Protein AF-L1K327-F1 (afdb_monomer)

Radius of gyration: 23.77 Å; Cα contacts (8 Å, |Δi|>4): 251; chains: 1; bounding box: 46×50×102 Å

Organism: Guillardia theta (strain CCMP2712) (NCBI:txid905079)

pLDDT: mean 71.17, std 22.34, range [28.47, 97.69]

Foldseek 3Di:
DDDDDDDDDDDPPPPPDPDPDLPFWWKDWAAPVRLCVVVVHDCVLQLCNQQGHATFIFTPDADPVVRGGLASDRVNLVVVLVVVLVVQVVDALVVQDVVAHVVQLSVLVSNLSCCQRGWHFAPVDDRPHRDTCPVVVPPPPDPPPPDDPDDGSQADDPRTAAAAQVSQVSNVVHGHCVVVRDDDDPVPPSHHDNPTHRPSPRNPCVCVVVVPPDDDDDDDDD

Sequence (222 aa):
MQRVGMNAFAFVLYLSLPGASAYMSRYSCNTTADLFKRQGLTSETFLCAPYVNYTVACDLDDDPALGFNPSCNNTFAVQVYANFERALSVYSCRDYSRIWTCDNCTVAYKRWLCSALFRKCNQDYECPENFTSETLMQDFGSLADADSAGTNARAIPDCVMKTCQDVCYDVVRKCPVHLEFRCPPVKDLREYDIRTCNNLERPSTDNVNALSSASSPACPRC

Mean predicted aligned error: 14.42 Å

InterPro domains:
  IPR024338 Stretch-activated cation channel MID1/Yam8 [PF12929] (75-188)
  IPR055288 NALCN channel auxiliary factor 1/2 [PTHR15819] (77-184)

Solvent-accessible surface area (backbone atoms only — not comparable to full-atom values): 13800 Å² total; per-residue (Å²): 140,85,91,86,80,91,82,89,79,87,78,81,81,76,78,75,74,81,68,88,69,65,62,50,64,26,40,42,76,38,44,59,67,53,50,24,64,76,69,74,43,50,75,86,73,33,82,46,46,80,62,55,90,55,44,25,32,23,55,78,48,62,35,87,91,73,76,44,55,63,42,60,34,57,69,59,50,50,52,54,51,53,53,48,53,60,58,50,70,78,52,64,39,68,78,76,32,96,88,36,42,57,67,52,18,52,54,27,42,52,52,33,52,39,31,71,28,46,20,34,44,35,83,94,33,86,66,56,81,73,36,48,70,67,65,63,73,70,75,57,85,80,76,72,78,82,83,68,89,80,83,68,50,76,56,64,51,87,31,43,24,28,32,19,57,65,40,46,50,43,24,55,74,32,36,62,74,89,70,66,70,76,70,81,60,89,85,42,67,62,60,33,32,95,86,62,41,40,61,58,72,73,66,62,72,88,60,48,81,80,76,55,91,70,87,76,81,83,82,80,86,130

Structure (mmCIF, N/CA/C/O backbone):
data_AF-L1K327-F1
#
_entry.id   AF-L1K327-F1
#
loop_
_atom_site.group_PDB
_atom_site.id
_atom_site.type_symbol
_atom_site.label_atom_id
_atom_site.label_alt_id
_atom_site.label_comp_id
_atom_site.label_asym_id
_atom_site.label_entity_id
_atom_site.label_seq_id
_atom_site.pdbx_PDB_ins_code
_atom_site.Cartn_x
_atom_site.Cartn_y
_atom_site.Cartn_z
_atom_site.occupancy
_atom_site.B_iso_or_equiv
_atom_site.auth_seq_id
_atom_site.auth_comp_id
_atom_site.auth_asym_id
_atom_site.auth_atom_id
_atom_site.pdbx_PDB_model_num
ATOM 1 N N . MET A 1 1 ? -9.160 -10.251 -77.354 1.00 40.91 1 MET A N 1
ATOM 2 C CA . MET A 1 1 ? -7.685 -10.139 -77.462 1.00 40.91 1 MET A CA 1
ATOM 3 C C . MET A 1 1 ? -7.341 -8.811 -76.795 1.00 40.91 1 MET A C 1
ATOM 5 O O . MET A 1 1 ? -7.935 -7.833 -77.199 1.00 40.91 1 MET A O 1
ATOM 9 N N . GLN A 1 2 ? -6.672 -8.711 -75.646 1.00 33.69 2 GLN A N 1
ATOM 10 C CA . GLN A 1 2 ? -5.307 -9.123 -75.305 1.00 33.69 2 GLN A CA 1
ATOM 11 C C . GLN A 1 2 ? -5.154 -9.175 -73.767 1.00 33.69 2 GLN A C 1
ATOM 13 O O . GLN A 1 2 ? -5.760 -8.377 -73.059 1.00 33.69 2 GLN A O 1
ATOM 18 N N . ARG A 1 3 ? -4.322 -10.098 -73.265 1.00 40.88 3 ARG A N 1
ATOM 19 C CA . ARG A 1 3 ? -3.771 -10.106 -71.896 1.00 40.88 3 ARG A CA 1
ATOM 20 C C . ARG A 1 3 ? -2.473 -9.295 -71.860 1.00 40.88 3 ARG A C 1
ATOM 22 O O . ARG A 1 3 ? -1.617 -9.597 -72.681 1.00 40.88 3 ARG A O 1
ATOM 29 N N . VAL A 1 4 ? -2.300 -8.425 -70.861 1.00 43.16 4 VAL A N 1
ATOM 30 C CA . VAL A 1 4 ? -1.035 -8.002 -70.199 1.00 43.16 4 VAL A CA 1
ATOM 31 C C . VAL A 1 4 ? -1.482 -7.345 -68.872 1.00 43.16 4 VAL A C 1
ATOM 33 O O . VAL A 1 4 ? -2.475 -6.634 -68.904 1.00 43.16 4 VAL A O 1
ATOM 36 N N . GLY A 1 5 ? -0.932 -7.489 -67.667 1.00 35.72 5 GLY A N 1
ATOM 37 C CA . GLY A 1 5 ? 0.209 -8.183 -67.074 1.00 35.72 5 GLY A CA 1
ATOM 38 C C . GLY A 1 5 ? 0.234 -7.795 -65.575 1.00 35.72 5 GLY A C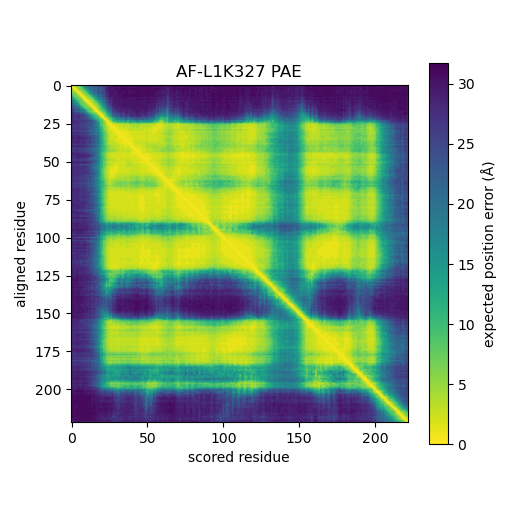 1
ATOM 39 O O . GLY A 1 5 ? -0.221 -6.713 -65.210 1.00 35.72 5 GLY A O 1
ATOM 40 N N . MET A 1 6 ? 0.696 -8.693 -64.702 1.00 44.22 6 MET A N 1
ATOM 41 C CA . MET A 1 6 ? 0.938 -8.445 -63.270 1.00 44.22 6 MET A CA 1
ATOM 42 C C . MET A 1 6 ? 2.045 -7.397 -63.059 1.00 44.22 6 MET A C 1
ATOM 44 O O . MET A 1 6 ? 3.075 -7.509 -63.719 1.00 44.22 6 MET A O 1
ATOM 48 N N . ASN A 1 7 ? 1.886 -6.470 -62.098 1.00 38.91 7 ASN A N 1
ATOM 49 C CA . ASN A 1 7 ? 2.755 -6.327 -60.909 1.00 38.91 7 ASN A CA 1
ATOM 50 C C . ASN A 1 7 ? 2.697 -4.938 -60.228 1.00 38.91 7 ASN A C 1
ATOM 52 O O . ASN A 1 7 ? 2.988 -3.917 -60.838 1.00 38.91 7 ASN A O 1
ATOM 56 N N . ALA A 1 8 ? 2.509 -5.013 -58.906 1.00 38.12 8 ALA A N 1
ATOM 57 C CA . ALA A 1 8 ? 3.298 -4.350 -57.867 1.00 38.12 8 ALA A CA 1
ATOM 58 C C . ALA A 1 8 ? 2.891 -2.981 -57.275 1.00 38.12 8 ALA A C 1
ATOM 60 O O . ALA A 1 8 ? 2.470 -2.043 -57.939 1.00 38.12 8 ALA A O 1
ATOM 61 N N . PHE A 1 9 ? 3.183 -2.942 -55.970 1.00 40.28 9 PHE A N 1
ATOM 62 C CA . PHE A 1 9 ? 3.349 -1.829 -55.038 1.00 40.28 9 PHE A CA 1
ATOM 63 C C . PHE A 1 9 ? 2.132 -1.340 -54.248 1.00 40.28 9 PHE A C 1
ATOM 65 O O . PHE A 1 9 ? 1.403 -0.420 -54.598 1.00 40.28 9 PHE A O 1
ATOM 72 N N . ALA A 1 10 ? 2.020 -1.975 -53.078 1.00 44.47 10 ALA A N 1
ATOM 73 C CA . ALA A 1 10 ? 1.444 -1.441 -51.863 1.00 44.47 10 ALA A CA 1
ATOM 74 C C . ALA A 1 10 ? 1.959 -0.025 -51.551 1.00 44.47 10 ALA A C 1
ATOM 76 O O . ALA A 1 10 ? 3.163 0.215 -51.536 1.00 44.47 10 ALA A O 1
ATOM 77 N N . PHE A 1 11 ? 1.038 0.861 -51.188 1.00 37.62 11 PHE A N 1
ATOM 78 C CA . PHE A 1 11 ? 1.313 1.997 -50.316 1.00 37.62 11 PHE A CA 1
ATOM 79 C C . PHE A 1 11 ? 0.272 1.953 -49.201 1.00 37.62 11 PHE A C 1
ATOM 81 O O . PHE A 1 11 ? -0.810 2.529 -49.287 1.00 37.62 11 PHE A O 1
ATOM 88 N N . VAL A 1 12 ? 0.584 1.179 -48.161 1.00 45.38 12 VAL A N 1
ATOM 89 C CA . VAL A 1 12 ? -0.083 1.324 -46.870 1.00 45.38 12 VAL A CA 1
ATOM 90 C C . VAL A 1 12 ? 0.352 2.688 -46.348 1.00 45.38 12 VAL A C 1
ATOM 92 O O . VAL A 1 12 ? 1.518 2.886 -4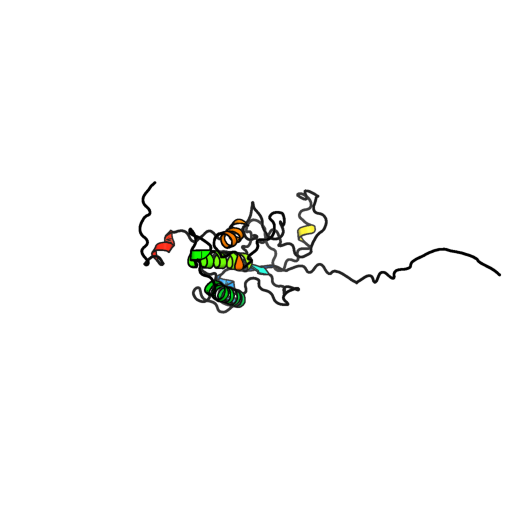6.010 1.00 45.38 12 VAL A O 1
ATOM 95 N N . LEU A 1 13 ? -0.577 3.643 -46.357 1.00 38.47 13 LEU A N 1
ATOM 96 C CA . LEU A 1 13 ? -0.449 4.907 -45.647 1.00 38.47 13 LEU A CA 1
ATOM 97 C C . LEU A 1 13 ? -0.249 4.581 -44.164 1.00 38.47 13 LEU A C 1
ATOM 99 O O . LEU A 1 13 ? -1.202 4.328 -43.429 1.00 38.47 13 LEU A O 1
ATOM 103 N N . TYR A 1 14 ? 1.014 4.549 -43.742 1.00 37.56 14 TYR A N 1
ATOM 104 C CA . TYR A 1 14 ? 1.389 4.645 -42.343 1.00 37.56 14 TYR A CA 1
ATOM 105 C C . TYR A 1 14 ? 0.896 6.003 -41.847 1.00 37.56 14 TYR A C 1
ATOM 107 O O . TYR A 1 14 ? 1.522 7.035 -42.082 1.00 37.56 14 TYR A O 1
ATOM 115 N N . LEU A 1 15 ? -0.255 6.000 -41.177 1.00 38.97 15 LEU A N 1
ATOM 116 C CA . LEU A 1 15 ? -0.611 7.054 -40.242 1.00 38.97 15 LEU A CA 1
ATOM 117 C C . LEU A 1 15 ? 0.472 7.055 -39.162 1.00 38.97 15 LEU A C 1
ATOM 119 O O . LEU A 1 15 ? 0.460 6.238 -38.244 1.00 38.97 15 LEU A O 1
ATOM 123 N N . SER A 1 16 ? 1.446 7.948 -39.307 1.00 38.03 16 SER A N 1
ATOM 124 C CA . SER A 1 16 ? 2.333 8.337 -38.224 1.00 38.03 16 SER A CA 1
ATOM 125 C C . SER A 1 16 ? 1.470 8.990 -37.147 1.00 38.03 16 SER A C 1
ATOM 127 O O . SER A 1 16 ? 1.146 10.175 -37.237 1.00 38.03 16 SER A O 1
ATOM 129 N N . LEU A 1 17 ? 1.046 8.194 -36.161 1.00 45.38 17 LEU A N 1
ATOM 130 C CA . LEU A 1 17 ? 0.510 8.704 -34.906 1.00 45.38 17 LEU A CA 1
ATOM 131 C C . LEU A 1 17 ? 1.579 9.628 -34.303 1.00 45.38 17 LEU A C 1
ATOM 133 O O . LEU A 1 17 ? 2.703 9.172 -34.070 1.00 45.38 17 LEU A O 1
ATOM 137 N N . PRO A 1 18 ? 1.277 10.916 -34.081 1.00 39.16 18 PRO A N 1
ATOM 138 C CA . PRO A 1 18 ? 2.195 11.793 -33.387 1.00 39.16 18 PRO A CA 1
ATOM 139 C C . PRO A 1 18 ? 2.280 11.331 -31.931 1.00 39.16 18 PRO A C 1
ATOM 141 O O . PRO A 1 18 ? 1.273 11.276 -31.236 1.00 39.16 18 PRO A O 1
ATOM 144 N N . GLY A 1 19 ? 3.495 10.990 -31.504 1.00 41.28 19 GLY A N 1
ATOM 145 C CA . GLY A 1 19 ? 3.910 10.961 -30.106 1.00 41.28 19 GLY A CA 1
ATOM 146 C C . GLY A 1 19 ? 3.125 10.021 -29.193 1.00 41.28 19 GLY A C 1
ATOM 147 O O . GLY A 1 19 ? 2.182 10.433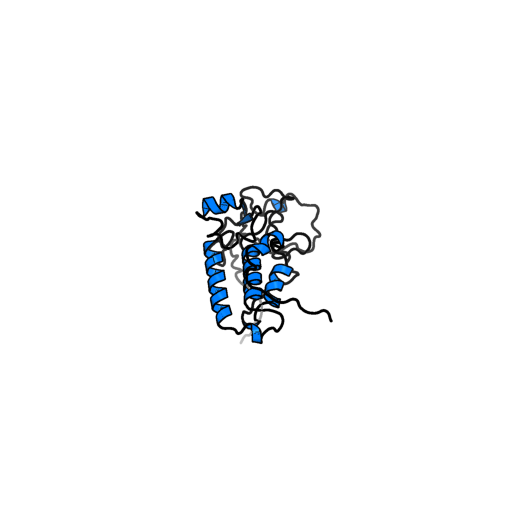 -28.525 1.00 41.28 19 GLY A O 1
ATOM 148 N N . ALA A 1 20 ? 3.640 8.806 -29.000 1.00 40.44 20 ALA A N 1
ATOM 149 C CA . ALA A 1 20 ? 3.606 8.231 -27.661 1.00 40.44 20 ALA A CA 1
ATOM 150 C C . ALA A 1 20 ? 4.444 9.159 -26.764 1.00 40.44 20 ALA A C 1
ATOM 152 O O . ALA A 1 20 ? 5.656 8.994 -26.651 1.00 40.44 20 ALA A O 1
ATOM 153 N N . SER A 1 21 ? 3.818 10.212 -26.230 1.00 42.25 21 SER A N 1
ATOM 154 C CA . SER A 1 21 ? 4.424 11.041 -25.197 1.00 42.25 21 SER A CA 1
ATOM 155 C C . SER A 1 21 ? 4.754 10.099 -24.048 1.00 42.25 21 SER A C 1
ATOM 157 O O . SER A 1 21 ? 3.872 9.413 -23.527 1.00 42.25 21 SER A O 1
ATOM 159 N N . ALA A 1 22 ? 6.041 9.986 -23.740 1.00 46.62 22 ALA A N 1
ATOM 160 C CA . ALA A 1 22 ? 6.511 9.299 -22.561 1.00 46.62 22 ALA A CA 1
ATOM 161 C C . ALA A 1 22 ? 5.916 10.030 -21.348 1.00 46.62 22 ALA A C 1
ATOM 163 O O . ALA A 1 22 ? 6.455 11.036 -20.905 1.00 46.62 22 ALA A O 1
ATOM 164 N N . TYR A 1 23 ? 4.743 9.591 -20.882 1.00 51.22 23 TYR A N 1
ATOM 165 C CA . TYR A 1 23 ? 4.116 10.168 -19.701 1.00 51.22 23 TYR A CA 1
ATOM 166 C C . TYR A 1 23 ? 4.972 9.816 -18.507 1.00 51.22 23 TYR A C 1
ATOM 168 O O . TYR A 1 23 ? 5.131 8.644 -18.180 1.00 51.22 23 TYR A O 1
ATOM 176 N N . MET A 1 24 ? 5.547 10.838 -17.913 1.00 56.69 24 MET A N 1
ATOM 177 C CA . MET A 1 24 ? 6.634 10.707 -16.985 1.00 56.69 24 MET A CA 1
ATOM 178 C C . MET A 1 24 ? 6.168 11.176 -15.622 1.00 56.69 24 MET A C 1
ATOM 180 O O . MET A 1 24 ? 5.982 12.373 -15.421 1.00 56.69 24 MET A O 1
ATOM 184 N N . SER A 1 25 ? 5.955 10.225 -14.717 1.00 67.06 25 SER A N 1
ATOM 185 C CA . SER A 1 25 ? 5.423 10.508 -13.388 1.00 67.06 25 SER A CA 1
ATOM 186 C C . SER A 1 25 ? 6.385 11.364 -12.568 1.00 67.06 25 SER A C 1
ATOM 188 O O . SER A 1 25 ? 7.567 11.031 -12.420 1.00 67.06 25 SER A O 1
ATOM 190 N N . ARG A 1 26 ? 5.864 12.448 -11.997 1.00 79.06 26 ARG A N 1
ATOM 191 C CA . ARG A 1 26 ? 6.553 13.284 -11.017 1.00 79.06 26 ARG A CA 1
ATOM 192 C C . ARG A 1 26 ? 6.306 12.764 -9.615 1.00 79.06 26 ARG A C 1
ATOM 194 O O . ARG A 1 26 ? 5.168 12.523 -9.231 1.00 79.06 26 ARG A O 1
ATOM 201 N N . TYR A 1 27 ? 7.367 12.664 -8.821 1.00 81.69 27 TYR A N 1
ATOM 202 C CA . TYR A 1 27 ? 7.290 12.192 -7.439 1.00 81.69 27 TYR A CA 1
ATOM 203 C C . TYR A 1 27 ? 7.668 13.287 -6.437 1.00 81.69 27 TYR A C 1
ATOM 205 O O . TYR A 1 27 ? 8.490 14.161 -6.713 1.00 81.69 27 TYR A O 1
ATOM 213 N N . SER A 1 28 ? 7.068 13.226 -5.248 1.00 86.31 28 SER A N 1
ATOM 214 C CA . SER A 1 28 ? 7.405 14.068 -4.099 1.00 86.31 28 SER A CA 1
ATOM 215 C C . SER A 1 28 ? 7.499 13.227 -2.830 1.00 86.31 28 SER A C 1
ATOM 217 O O . SER A 1 28 ? 6.590 12.455 -2.510 1.00 86.31 28 SER A O 1
ATOM 219 N N . CYS A 1 29 ? 8.592 13.408 -2.093 1.00 88.12 29 CYS A N 1
ATOM 220 C CA . CYS A 1 29 ? 8.817 12.767 -0.808 1.00 88.12 29 CYS A CA 1
ATOM 221 C C . CYS A 1 29 ? 8.175 13.573 0.318 1.00 88.12 29 CYS A C 1
ATOM 223 O O . CYS A 1 29 ? 8.553 14.713 0.562 1.00 88.12 29 CYS A O 1
ATOM 225 N N . ASN A 1 30 ? 7.208 12.981 1.014 1.00 89.75 30 ASN A N 1
ATOM 226 C CA . ASN A 1 30 ? 6.461 13.636 2.085 1.00 89.75 30 ASN A CA 1
ATOM 227 C C . ASN A 1 30 ? 6.544 12.818 3.375 1.00 89.75 30 ASN A C 1
ATOM 229 O O . ASN A 1 30 ? 6.512 11.587 3.350 1.00 89.75 30 ASN A O 1
ATOM 233 N N . THR A 1 31 ? 6.630 13.487 4.522 1.00 91.12 31 THR A N 1
ATOM 234 C CA . THR A 1 31 ? 6.545 12.795 5.814 1.00 91.12 31 THR A CA 1
ATOM 235 C C . THR A 1 31 ? 5.103 12.369 6.103 1.00 91.12 31 THR A C 1
ATOM 237 O O . THR A 1 31 ? 4.147 12.880 5.515 1.00 91.12 31 THR A O 1
ATOM 240 N N . THR A 1 32 ? 4.906 11.457 7.055 1.00 89.25 32 THR A N 1
ATOM 241 C CA . THR A 1 32 ? 3.558 11.097 7.530 1.00 89.25 32 THR A CA 1
ATOM 242 C C . THR A 1 32 ? 2.806 12.300 8.101 1.00 89.25 32 THR A C 1
ATOM 244 O O . THR A 1 32 ? 1.599 12.419 7.897 1.00 89.25 32 THR A O 1
ATOM 247 N N . ALA A 1 33 ? 3.511 13.236 8.743 1.00 90.44 33 ALA A N 1
ATOM 248 C CA . ALA A 1 33 ? 2.931 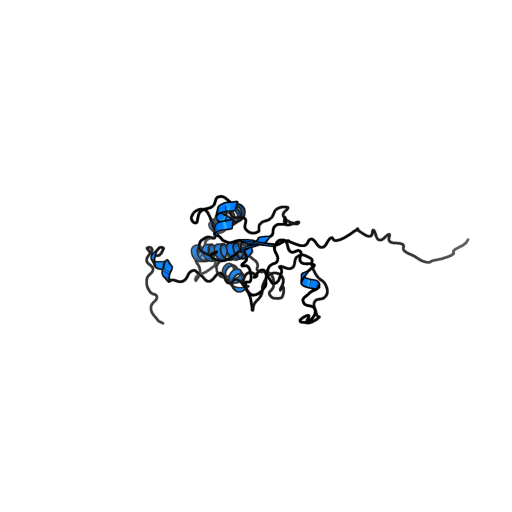14.486 9.224 1.00 90.44 33 ALA A CA 1
ATOM 249 C C . ALA A 1 33 ? 2.417 15.365 8.070 1.00 90.44 33 ALA A C 1
ATOM 251 O O . ALA A 1 33 ? 1.331 15.942 8.170 1.00 90.44 33 ALA A O 1
ATOM 252 N N . ASP A 1 34 ? 3.145 15.419 6.951 1.00 91.69 34 ASP A N 1
ATOM 253 C CA . ASP A 1 34 ? 2.708 16.147 5.756 1.00 91.69 34 ASP A CA 1
ATOM 254 C C . ASP A 1 34 ? 1.466 15.508 5.131 1.00 91.69 34 ASP A C 1
ATOM 256 O O . ASP A 1 34 ? 0.537 16.222 4.750 1.00 91.69 34 ASP A O 1
ATOM 260 N N . LEU A 1 35 ? 1.405 14.170 5.072 1.00 90.44 35 LEU A N 1
ATOM 261 C CA . LEU A 1 35 ? 0.203 13.454 4.625 1.00 90.44 35 LEU A CA 1
ATOM 262 C C . LEU A 1 35 ? -1.000 13.793 5.506 1.00 90.44 35 LEU A C 1
ATOM 264 O O . LEU A 1 35 ? -2.071 14.111 4.986 1.00 90.44 35 LEU A O 1
ATOM 268 N N . PHE A 1 36 ? -0.815 13.763 6.829 1.00 93.62 36 PHE A N 1
ATOM 269 C CA . PHE A 1 36 ? -1.874 14.063 7.792 1.00 93.62 36 PHE A CA 1
ATOM 270 C C . PHE A 1 36 ? -2.390 15.481 7.610 1.00 93.62 36 PHE A C 1
ATOM 272 O O . PHE A 1 36 ? -3.597 15.696 7.528 1.00 93.62 36 PHE A O 1
ATOM 279 N N . LYS A 1 37 ? -1.480 16.440 7.441 1.00 93.44 37 LYS A N 1
ATOM 280 C CA . LYS A 1 37 ? -1.833 17.836 7.201 1.00 93.44 37 LYS A CA 1
ATOM 281 C C . LYS A 1 37 ? -2.576 18.033 5.877 1.00 93.44 37 LYS A C 1
ATOM 283 O O . LYS A 1 37 ? -3.582 18.734 5.857 1.00 93.44 37 LYS A O 1
ATOM 288 N N . ARG A 1 38 ? -2.102 17.432 4.779 1.00 89.31 38 ARG A N 1
ATOM 289 C CA . ARG A 1 38 ? -2.691 17.609 3.436 1.00 89.31 38 ARG A CA 1
ATOM 290 C C . ARG A 1 38 ? -4.071 16.970 3.303 1.00 89.31 38 ARG A C 1
ATOM 292 O O . ARG A 1 38 ? -4.925 17.524 2.621 1.00 89.31 38 ARG A O 1
ATOM 299 N N . GLN A 1 39 ? -4.279 15.815 3.929 1.00 92.00 39 GLN A N 1
ATOM 300 C CA . GLN A 1 39 ? -5.519 15.040 3.811 1.00 92.00 39 GLN A CA 1
ATOM 301 C C . GLN A 1 39 ? -6.441 15.175 5.033 1.00 92.00 39 GLN A C 1
ATOM 303 O O . GLN A 1 39 ? -7.477 14.519 5.081 1.00 92.00 39 GLN A O 1
ATOM 308 N N . GLY A 1 40 ? -6.083 16.003 6.022 1.00 93.88 40 GLY A N 1
ATOM 309 C CA . GLY A 1 40 ? -6.855 16.154 7.259 1.00 93.88 40 GLY A CA 1
ATOM 310 C C . GLY A 1 40 ? -6.968 14.850 8.057 1.00 93.88 40 GLY A C 1
ATOM 311 O O . GLY A 1 40 ? -8.025 14.559 8.613 1.00 93.88 40 GLY A O 1
ATOM 312 N N . LEU A 1 41 ? -5.906 14.039 8.068 1.00 92.94 41 LEU A N 1
ATOM 313 C CA . LEU A 1 41 ? -5.887 12.726 8.716 1.00 92.94 41 LEU A CA 1
ATOM 314 C C . LEU A 1 41 ? -5.294 12.792 10.124 1.00 92.94 41 LEU A C 1
ATOM 316 O O . LEU A 1 41 ? -4.525 13.686 10.471 1.00 92.94 41 LEU A O 1
ATOM 320 N N . THR A 1 42 ? -5.618 11.777 10.912 1.00 92.44 42 THR A N 1
ATOM 321 C CA . THR A 1 42 ? -4.984 11.447 12.186 1.00 92.44 42 THR A CA 1
ATOM 322 C C . THR A 1 42 ? -4.418 10.030 12.095 1.00 92.44 42 THR A C 1
ATOM 324 O O . THR A 1 42 ? -4.680 9.303 11.135 1.00 92.44 42 THR A O 1
ATOM 327 N N . SER A 1 43 ? -3.676 9.590 13.112 1.00 87.88 43 SER A N 1
ATOM 328 C CA . SER A 1 43 ? -3.219 8.196 13.196 1.00 87.88 43 SER A CA 1
ATOM 329 C C . SER A 1 43 ? -4.369 7.181 13.206 1.00 87.88 43 SER A C 1
ATOM 331 O O . SER A 1 43 ? -4.167 6.041 12.806 1.00 87.88 43 SER A O 1
ATOM 333 N N . GLU A 1 44 ? -5.561 7.582 13.656 1.00 89.88 44 GLU A N 1
ATOM 334 C CA . GLU A 1 44 ? -6.748 6.720 13.715 1.00 89.88 44 GLU A CA 1
ATOM 335 C C . GLU A 1 44 ? -7.478 6.640 12.370 1.00 89.88 44 GLU A C 1
ATOM 337 O O . GLU A 1 44 ? -8.018 5.592 12.020 1.00 89.88 44 GLU A O 1
ATOM 342 N N . THR A 1 45 ? -7.490 7.731 11.596 1.00 93.50 45 THR A N 1
ATOM 343 C CA . THR A 1 45 ? -8.175 7.781 10.293 1.00 93.50 45 THR A CA 1
ATOM 344 C C . THR A 1 45 ? -7.277 7.387 9.123 1.00 93.50 45 THR A C 1
ATOM 346 O O . THR A 1 45 ? -7.768 7.100 8.027 1.00 93.50 45 THR A O 1
ATOM 349 N N . PHE A 1 46 ? -5.962 7.337 9.337 1.00 95.06 46 PHE A N 1
ATOM 350 C CA . PHE A 1 46 ? -5.008 6.855 8.352 1.00 95.06 46 PHE A CA 1
ATOM 351 C C . PHE A 1 46 ? -4.931 5.324 8.357 1.00 95.06 46 PHE A C 1
ATOM 353 O O . PHE A 1 46 ? -4.363 4.713 9.264 1.00 95.06 46 PHE A O 1
ATOM 360 N N . LEU A 1 47 ? -5.444 4.687 7.298 1.00 95.50 47 LEU A N 1
ATOM 361 C CA . LEU A 1 47 ? -5.536 3.226 7.188 1.00 95.50 47 LEU A CA 1
ATOM 362 C C . LEU A 1 47 ? -4.180 2.540 7.415 1.00 95.50 47 LEU A C 1
ATOM 364 O O . LEU A 1 47 ? -4.109 1.482 8.047 1.00 95.50 47 LEU A O 1
ATOM 368 N N . CYS A 1 48 ? -3.119 3.146 6.885 1.00 94.69 48 CYS A N 1
ATOM 369 C CA . CYS A 1 48 ? -1.778 2.582 6.828 1.00 94.69 48 CYS A CA 1
ATOM 370 C C . CYS A 1 48 ? -0.864 3.015 7.983 1.00 94.69 48 CYS A C 1
ATOM 372 O O . CYS A 1 48 ? 0.324 2.693 7.954 1.00 94.69 48 CYS A O 1
ATOM 374 N N . ALA A 1 49 ? -1.403 3.670 9.021 1.00 91.94 49 ALA A N 1
ATOM 375 C CA . ALA A 1 49 ? -0.634 4.134 10.179 1.00 91.94 49 ALA A CA 1
ATOM 376 C C . ALA A 1 49 ? 0.259 3.057 10.833 1.00 91.94 49 ALA A C 1
ATOM 378 O O . ALA A 1 49 ? 1.395 3.382 11.171 1.00 91.94 49 ALA A O 1
ATOM 379 N N . PRO A 1 50 ? -0.156 1.776 10.959 1.00 90.19 50 PRO A N 1
ATOM 380 C CA . PRO A 1 50 ? 0.700 0.745 11.556 1.00 90.19 50 PRO A CA 1
ATOM 381 C C . PRO A 1 50 ? 1.920 0.347 10.712 1.00 90.19 50 PRO A C 1
ATOM 383 O O . PRO A 1 50 ? 2.812 -0.323 11.224 1.00 90.19 50 PRO A O 1
ATOM 386 N N . TYR A 1 51 ? 1.938 0.691 9.420 1.00 89.69 51 TYR A N 1
ATOM 387 C CA . TYR A 1 51 ? 2.960 0.241 8.467 1.00 89.69 51 TYR A CA 1
ATOM 388 C C . TYR A 1 51 ? 3.813 1.379 7.908 1.00 89.69 51 TYR A C 1
ATOM 390 O O . TYR A 1 51 ? 4.914 1.136 7.419 1.00 89.69 51 TYR A O 1
ATOM 398 N N . VAL A 1 52 ? 3.301 2.608 7.928 1.00 90.19 52 VAL A N 1
ATOM 399 C CA . VAL A 1 52 ? 3.933 3.760 7.285 1.00 90.19 52 VAL A CA 1
ATOM 400 C C . VAL A 1 52 ? 4.387 4.735 8.367 1.00 90.19 52 VAL A C 1
ATOM 402 O O . VAL A 1 52 ? 3.589 5.495 8.907 1.00 90.19 52 VAL A O 1
ATOM 405 N N . ASN A 1 53 ? 5.685 4.699 8.675 1.00 88.31 53 ASN A N 1
ATOM 406 C CA . ASN A 1 53 ? 6.368 5.574 9.638 1.00 88.31 53 ASN A CA 1
ATOM 407 C C . ASN A 1 53 ? 7.632 6.234 9.049 1.00 88.31 53 ASN A C 1
ATOM 409 O O . ASN A 1 53 ? 8.502 6.698 9.781 1.00 88.31 53 ASN A O 1
ATOM 413 N N . TYR A 1 54 ? 7.738 6.245 7.725 1.00 87.12 54 TYR A N 1
ATOM 414 C CA . TYR A 1 54 ? 8.866 6.762 6.958 1.00 87.12 54 TYR A CA 1
ATOM 415 C C . TYR A 1 54 ? 8.379 7.811 5.952 1.00 87.12 54 TYR A C 1
ATOM 417 O O . TYR A 1 54 ? 7.177 8.005 5.762 1.00 87.12 54 TYR A O 1
ATOM 425 N N . THR A 1 55 ? 9.320 8.476 5.285 1.00 89.56 55 THR A N 1
ATOM 426 C CA . THR A 1 55 ? 9.020 9.416 4.200 1.00 89.56 55 THR A CA 1
ATOM 427 C C . THR A 1 55 ? 8.482 8.670 2.983 1.00 89.56 55 THR A C 1
ATOM 429 O O . THR A 1 55 ? 9.160 7.796 2.440 1.00 89.56 55 THR A O 1
ATOM 432 N N . VAL A 1 56 ? 7.266 9.001 2.561 1.00 91.25 56 VAL A N 1
ATOM 433 C CA . VAL A 1 56 ? 6.580 8.350 1.444 1.00 91.25 56 VAL A CA 1
ATOM 434 C C . VAL A 1 56 ? 6.829 9.083 0.135 1.00 91.25 56 VAL A C 1
ATOM 436 O O . VAL A 1 56 ? 6.823 10.310 0.094 1.00 91.25 56 VAL A O 1
ATOM 439 N N . ALA A 1 57 ? 6.993 8.325 -0.939 1.00 89.75 57 ALA A N 1
ATOM 440 C CA . ALA A 1 57 ? 7.029 8.829 -2.297 1.00 89.75 57 ALA A CA 1
ATOM 441 C C . ALA A 1 57 ? 5.609 8.869 -2.864 1.00 89.75 57 ALA A C 1
ATOM 443 O O . ALA A 1 57 ? 4.988 7.825 -3.082 1.00 89.75 57 ALA A O 1
ATOM 444 N N . CYS A 1 58 ? 5.108 10.073 -3.115 1.00 89.88 58 CYS A N 1
ATOM 445 C CA . CYS A 1 58 ? 3.809 10.287 -3.731 1.00 89.88 58 CYS A CA 1
ATOM 446 C C . CYS A 1 58 ? 3.994 10.665 -5.192 1.00 89.88 58 CYS A C 1
ATOM 448 O O . CYS A 1 58 ? 4.680 11.644 -5.478 1.00 89.88 58 CYS A O 1
ATOM 450 N N . ASP A 1 59 ? 3.375 9.902 -6.091 1.00 88.06 59 ASP A N 1
ATOM 451 C CA . ASP A 1 59 ? 3.145 10.359 -7.459 1.00 88.06 59 ASP A CA 1
ATOM 452 C C . ASP A 1 59 ? 2.307 11.647 -7.401 1.00 88.06 59 ASP A C 1
ATOM 454 O O . ASP A 1 59 ? 1.445 11.784 -6.528 1.00 88.06 59 ASP A O 1
ATOM 458 N N . LEU A 1 60 ? 2.577 12.605 -8.275 1.00 86.69 60 LEU A N 1
ATOM 459 C CA . LEU A 1 60 ? 1.851 13.872 -8.389 1.00 86.69 60 LEU A CA 1
ATOM 460 C C . LEU A 1 60 ? 0.905 13.883 -9.587 1.00 86.69 60 LEU A C 1
ATOM 462 O O . LEU A 1 60 ? 0.114 14.812 -9.739 1.00 86.69 60 LEU A O 1
ATOM 466 N N . ASP A 1 61 ? 1.004 12.861 -10.421 1.00 84.88 61 ASP A N 1
ATOM 467 C CA . ASP A 1 61 ? 0.396 12.781 -11.727 1.00 84.88 61 ASP A CA 1
ATOM 468 C C . ASP A 1 61 ? -0.727 11.727 -11.717 1.00 84.88 61 ASP A C 1
ATOM 470 O O . ASP A 1 61 ? -0.696 10.750 -10.963 1.00 84.88 61 ASP A O 1
ATOM 474 N N . ASP A 1 62 ? -1.782 11.959 -12.502 1.00 85.31 62 ASP A N 1
ATOM 475 C CA . ASP A 1 62 ? -2.900 11.020 -12.592 1.00 85.31 62 ASP A CA 1
ATOM 476 C C . ASP A 1 62 ? -2.488 9.775 -13.372 1.00 85.31 62 ASP A C 1
ATOM 478 O O . ASP A 1 62 ? -1.808 9.847 -14.397 1.00 85.31 62 ASP A O 1
ATOM 482 N N . ASP A 1 63 ? -2.949 8.608 -12.922 1.00 79.12 63 ASP A N 1
ATOM 483 C CA . ASP A 1 63 ? -2.713 7.387 -13.670 1.00 79.12 63 ASP A CA 1
ATOM 484 C C . ASP A 1 63 ? -3.518 7.438 -14.983 1.00 79.12 63 ASP A C 1
ATOM 486 O O . ASP A 1 63 ? -4.749 7.496 -14.938 1.00 79.12 63 ASP A O 1
ATOM 490 N N . PRO A 1 64 ? -2.883 7.373 -16.167 1.00 75.44 64 PRO A N 1
ATOM 491 C CA . PRO A 1 64 ? -3.586 7.518 -17.442 1.00 75.44 64 PRO A CA 1
ATOM 492 C C . PRO A 1 64 ? -4.547 6.361 -17.751 1.00 75.44 64 PRO A C 1
ATOM 494 O O . PRO A 1 64 ? -5.429 6.510 -18.595 1.00 75.44 64 PRO A O 1
ATOM 497 N N . ALA A 1 65 ? -4.390 5.205 -17.098 1.00 77.88 65 ALA A N 1
ATOM 498 C CA . ALA A 1 65 ? -5.300 4.073 -17.242 1.00 77.88 65 ALA A CA 1
ATOM 499 C C . ALA A 1 65 ? -6.495 4.165 -16.281 1.00 77.88 65 ALA A C 1
ATOM 501 O O . ALA A 1 65 ? -7.567 3.651 -16.601 1.00 77.88 65 ALA A O 1
ATOM 502 N N . LEU A 1 66 ? -6.321 4.802 -15.120 1.00 79.56 66 LEU A N 1
ATOM 503 C CA . LEU A 1 66 ? -7.374 4.935 -14.108 1.00 79.56 66 LEU A CA 1
ATOM 504 C C . LEU A 1 66 ? -8.096 6.291 -14.151 1.00 79.56 66 LEU A C 1
ATOM 506 O O . LEU A 1 66 ? -9.218 6.392 -13.662 1.00 79.56 66 LEU A O 1
ATOM 510 N N . GLY A 1 67 ? -7.477 7.324 -14.723 1.00 83.88 67 GLY A N 1
ATOM 511 C CA . GLY A 1 67 ? -7.977 8.700 -14.726 1.00 83.88 67 GLY A CA 1
ATOM 512 C C . GLY A 1 67 ? -7.901 9.402 -13.365 1.00 83.88 67 GLY A C 1
ATOM 513 O O . GLY A 1 67 ? -8.559 10.421 -13.181 1.00 83.88 67 GLY A O 1
ATOM 514 N N . PHE A 1 68 ? -7.155 8.846 -12.405 1.00 88.50 68 PHE A N 1
ATOM 515 C CA . PHE A 1 68 ? -6.893 9.446 -11.094 1.00 88.50 68 PHE A CA 1
ATOM 516 C C . PHE A 1 68 ? -5.574 8.924 -10.514 1.00 88.50 68 PHE A C 1
ATOM 518 O O . PHE A 1 68 ? -5.094 7.861 -10.910 1.00 88.50 68 PHE A O 1
ATOM 525 N N . ASN A 1 69 ? -5.013 9.633 -9.537 1.00 89.12 69 ASN A N 1
ATOM 526 C CA . ASN A 1 69 ? -3.809 9.217 -8.823 1.00 89.12 69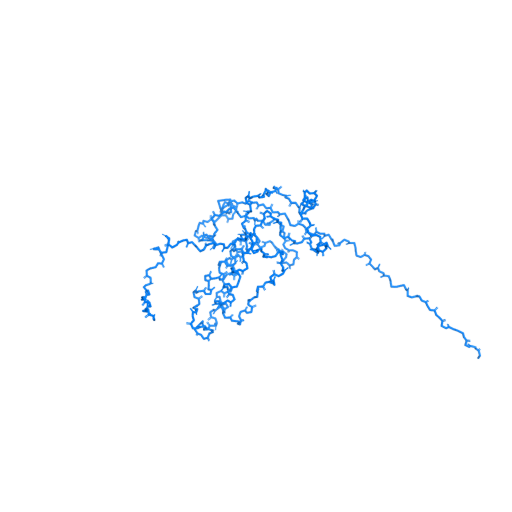 ASN A CA 1
ATOM 527 C C . ASN A 1 69 ? -4.111 8.381 -7.550 1.00 89.12 69 ASN A C 1
ATOM 529 O O . ASN A 1 69 ? -4.646 8.912 -6.565 1.00 89.12 69 ASN A O 1
ATOM 533 N N . PRO A 1 70 ? -3.767 7.076 -7.523 1.00 91.25 70 PRO A N 1
ATOM 534 C CA . PRO A 1 70 ? -3.917 6.239 -6.331 1.00 91.25 70 PRO A CA 1
ATOM 535 C C . PRO A 1 70 ? -2.785 6.431 -5.304 1.00 91.25 70 PRO A C 1
ATOM 537 O O . PRO A 1 70 ? -2.936 6.041 -4.143 1.00 91.25 70 PRO A O 1
ATOM 540 N N . SER A 1 71 ? -1.649 7.009 -5.703 1.00 91.06 71 SER A N 1
ATOM 541 C CA . SER A 1 71 ? -0.471 7.172 -4.853 1.00 91.06 71 SER A CA 1
ATOM 542 C C . SER A 1 71 ? -0.779 8.071 -3.662 1.00 91.06 71 SER A C 1
ATOM 544 O O . SER A 1 71 ? -1.352 9.149 -3.793 1.00 91.06 71 SER A O 1
ATOM 546 N N . CYS A 1 72 ? -0.368 7.631 -2.475 1.00 93.19 72 CYS A N 1
ATOM 547 C CA . CYS A 1 72 ? -0.579 8.337 -1.216 1.00 93.19 72 CYS A CA 1
ATOM 548 C C . CYS A 1 72 ? -2.040 8.700 -0.890 1.00 93.19 72 CYS A C 1
ATOM 550 O O . CYS A 1 72 ? -2.273 9.560 -0.042 1.00 93.19 72 CYS A O 1
ATOM 552 N N . ASN A 1 73 ? -3.036 8.066 -1.510 1.00 94.50 73 ASN A N 1
ATOM 553 C CA . ASN A 1 73 ? -4.441 8.420 -1.32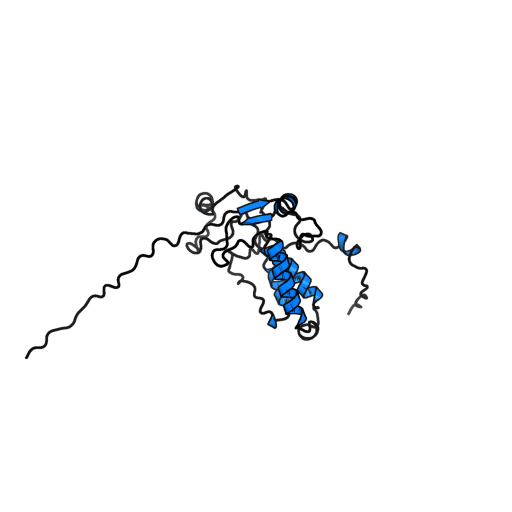8 1.00 94.50 73 ASN A CA 1
ATOM 554 C C . ASN A 1 73 ? -5.101 7.545 -0.245 1.00 94.50 73 ASN A C 1
ATOM 556 O O . ASN A 1 73 ? -5.415 6.375 -0.480 1.00 94.50 73 ASN A O 1
ATOM 560 N N . ASN A 1 74 ? -5.327 8.099 0.956 1.00 95.94 74 ASN A N 1
ATOM 561 C CA . ASN A 1 74 ? -5.910 7.339 2.069 1.00 95.94 74 ASN A CA 1
ATOM 562 C C . ASN A 1 74 ? -7.367 6.934 1.808 1.00 95.94 74 ASN A C 1
ATOM 564 O O . ASN A 1 74 ? -7.752 5.811 2.124 1.00 95.94 74 ASN A O 1
ATOM 568 N N . THR A 1 75 ? -8.170 7.812 1.205 1.00 96.00 75 THR A N 1
ATOM 569 C CA . THR A 1 75 ? -9.573 7.514 0.876 1.00 96.00 75 THR A CA 1
ATOM 570 C C . THR A 1 75 ? -9.668 6.336 -0.087 1.00 96.00 75 THR A C 1
ATOM 572 O O . THR A 1 75 ? -10.450 5.411 0.135 1.00 96.00 75 THR A O 1
ATOM 575 N N . PHE A 1 76 ? -8.819 6.331 -1.117 1.00 95.81 76 PHE A N 1
ATOM 576 C CA . PHE A 1 76 ? -8.719 5.217 -2.051 1.00 95.81 76 PHE A CA 1
ATOM 577 C C . PHE A 1 76 ? -8.292 3.927 -1.342 1.00 95.81 76 PHE A C 1
ATOM 579 O O . PHE A 1 76 ? -8.926 2.887 -1.523 1.00 95.81 76 PHE A O 1
ATOM 586 N N . ALA A 1 77 ? -7.279 3.996 -0.471 1.00 96.50 77 ALA A N 1
ATOM 587 C CA . ALA A 1 77 ? -6.827 2.845 0.304 1.00 96.50 77 ALA A CA 1
ATOM 588 C C . ALA A 1 77 ? -7.959 2.248 1.163 1.00 96.50 77 ALA A C 1
ATOM 590 O O . ALA A 1 77 ? -8.174 1.036 1.143 1.00 96.50 77 ALA A O 1
ATOM 591 N N . VAL A 1 78 ? -8.721 3.089 1.874 1.00 97.31 78 VAL A N 1
ATOM 592 C CA . VAL A 1 78 ? -9.877 2.666 2.688 1.00 97.31 78 VAL A CA 1
ATOM 593 C C . VAL A 1 78 ? -10.932 1.979 1.823 1.00 97.31 78 VAL A C 1
ATOM 595 O O . VAL A 1 78 ? -11.427 0.913 2.189 1.00 97.31 78 VAL A O 1
ATOM 598 N N . GLN A 1 79 ? -11.252 2.548 0.660 1.00 96.81 79 GLN A N 1
ATOM 599 C CA . GLN A 1 79 ? -12.261 1.997 -0.241 1.00 96.81 79 GLN A CA 1
ATOM 600 C C . GLN A 1 79 ? -11.851 0.633 -0.814 1.00 96.81 79 GLN A C 1
ATOM 602 O O . GLN A 1 79 ? -12.647 -0.308 -0.798 1.00 96.81 79 GLN A O 1
ATOM 607 N N . VAL A 1 80 ? -10.614 0.509 -1.305 1.00 96.12 80 VAL A N 1
ATOM 608 C CA . VAL A 1 80 ? -10.089 -0.753 -1.851 1.00 96.12 80 VAL A CA 1
ATOM 609 C C . VAL A 1 80 ? -10.053 -1.828 -0.771 1.00 96.12 80 VAL A C 1
ATOM 611 O O . VAL A 1 80 ? -10.502 -2.950 -1.005 1.00 96.12 80 VAL A O 1
ATOM 614 N N . TYR A 1 81 ? -9.587 -1.478 0.428 1.00 97.69 81 TYR A N 1
ATOM 615 C CA . TYR A 1 81 ? -9.524 -2.407 1.547 1.00 97.69 81 TYR A CA 1
ATOM 616 C C . TYR A 1 81 ? -10.918 -2.888 1.987 1.00 97.69 81 TYR A C 1
ATOM 618 O O . TYR A 1 81 ? -11.126 -4.089 2.143 1.00 97.69 81 TYR A O 1
ATOM 626 N N . ALA A 1 82 ? -11.904 -1.990 2.086 1.00 97.69 82 ALA A N 1
ATOM 627 C CA . ALA A 1 82 ? -13.280 -2.356 2.434 1.00 97.69 82 ALA A CA 1
ATOM 628 C C . ALA A 1 82 ? -13.942 -3.266 1.379 1.00 97.69 82 ALA A C 1
ATOM 630 O O . ALA A 1 82 ? -14.666 -4.205 1.719 1.00 97.69 82 ALA A O 1
ATOM 631 N N . ASN A 1 83 ? -13.683 -3.019 0.089 1.00 96.12 83 ASN A N 1
ATOM 632 C CA . ASN A 1 83 ? -14.147 -3.896 -0.989 1.00 96.12 83 ASN A CA 1
ATOM 633 C C . ASN A 1 83 ? -13.516 -5.288 -0.891 1.00 96.12 83 ASN A C 1
ATOM 635 O O . ASN A 1 83 ? -14.208 -6.290 -1.071 1.00 96.12 83 ASN A O 1
ATOM 639 N N . PHE A 1 84 ? -12.225 -5.352 -0.571 1.00 96.00 84 PHE A N 1
ATOM 640 C CA . PHE A 1 84 ? -11.531 -6.609 -0.328 1.00 96.00 84 PHE A CA 1
ATOM 641 C C . PHE A 1 84 ? -12.123 -7.366 0.871 1.00 96.00 84 PHE A C 1
ATOM 643 O O . PHE A 1 84 ? -12.395 -8.555 0.742 1.00 96.00 84 PHE A O 1
ATOM 650 N N . GLU A 1 85 ? -12.403 -6.706 1.999 1.00 95.19 85 GLU A N 1
ATOM 651 C CA . GLU A 1 85 ? -13.021 -7.367 3.161 1.00 95.19 85 GLU A CA 1
ATOM 652 C C . GLU A 1 85 ? -14.414 -7.917 2.831 1.00 95.19 85 GLU A C 1
ATOM 654 O O . GLU A 1 85 ? -14.763 -9.027 3.240 1.00 95.19 85 GLU A O 1
ATOM 659 N N . ARG A 1 86 ? -15.193 -7.191 2.019 1.00 94.31 86 ARG A N 1
ATOM 660 C CA . ARG A 1 86 ? -16.482 -7.677 1.509 1.00 94.31 86 ARG A CA 1
ATOM 661 C C . ARG A 1 86 ? -16.326 -8.869 0.566 1.00 94.31 86 ARG A C 1
ATOM 663 O O . ARG A 1 86 ? -17.149 -9.774 0.608 1.00 94.31 86 ARG A O 1
ATOM 670 N N . ALA A 1 87 ? -15.309 -8.879 -0.290 1.00 92.50 87 ALA A N 1
ATOM 671 C CA . ALA A 1 87 ? -15.040 -10.022 -1.157 1.00 92.50 87 ALA A CA 1
ATOM 672 C C . ALA A 1 87 ? -14.586 -11.239 -0.339 1.00 92.50 87 ALA A C 1
ATOM 674 O O . ALA A 1 87 ? -15.031 -12.357 -0.589 1.00 92.50 87 ALA A O 1
ATOM 675 N N . LEU A 1 88 ? -13.740 -11.022 0.671 1.00 92.19 88 LEU A N 1
ATOM 676 C CA . LEU A 1 88 ? -13.230 -12.074 1.540 1.00 92.19 88 LEU A CA 1
ATOM 677 C C . LEU A 1 88 ? -14.338 -12.708 2.392 1.00 92.19 88 LEU A C 1
ATOM 679 O O . LEU A 1 88 ? -14.292 -13.914 2.614 1.00 92.19 88 LEU A O 1
ATOM 683 N N . SER A 1 89 ? -15.348 -11.940 2.821 1.00 90.19 89 SER A N 1
ATOM 684 C CA . SER A 1 89 ? -16.430 -12.439 3.688 1.00 90.19 89 SER A CA 1
ATOM 685 C C . SER A 1 89 ? -17.335 -13.492 3.040 1.00 90.19 89 SER A C 1
ATOM 687 O O . SER A 1 89 ? -18.026 -14.223 3.747 1.00 90.19 89 SER A O 1
ATOM 689 N N . VAL A 1 90 ? -17.316 -13.603 1.709 1.00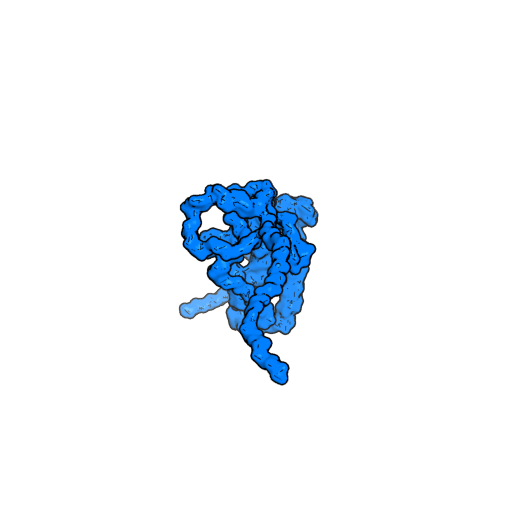 89.62 90 VAL A N 1
ATOM 690 C CA . VAL A 1 90 ? -18.040 -14.647 0.966 1.00 89.62 90 VAL A CA 1
ATOM 691 C C . VAL A 1 90 ? -17.331 -16.003 1.073 1.00 89.62 90 VAL A C 1
ATOM 693 O O . VAL A 1 90 ? -17.955 -17.048 0.885 1.00 89.62 90 VAL A O 1
ATOM 696 N N . TYR A 1 91 ? -16.037 -16.012 1.398 1.00 84.06 91 TYR A N 1
ATOM 697 C CA . TYR A 1 91 ? -15.229 -17.221 1.455 1.00 84.06 91 TYR A CA 1
ATOM 698 C C . TYR A 1 91 ? -15.038 -17.715 2.886 1.00 84.06 91 TYR A C 1
ATOM 700 O O . TYR A 1 91 ? -14.750 -16.970 3.819 1.00 84.06 91 TYR A O 1
ATOM 708 N N . SER A 1 92 ? -15.106 -19.031 3.046 1.00 78.19 92 SER A N 1
ATOM 709 C CA . SER A 1 92 ? -14.681 -19.702 4.267 1.00 78.19 92 SER A CA 1
ATOM 710 C C . SER A 1 92 ? -13.157 -19.791 4.292 1.00 78.19 92 SER A C 1
ATOM 712 O O . SER A 1 92 ? -12.555 -20.567 3.543 1.00 78.19 92 SER A O 1
ATOM 714 N N . CYS A 1 93 ? -12.502 -19.009 5.160 1.00 71.06 93 CYS A N 1
ATOM 715 C CA . CYS A 1 93 ? -11.040 -19.024 5.177 1.00 71.06 93 CYS A CA 1
ATOM 716 C C . CYS A 1 93 ? -10.418 -20.326 5.680 1.00 71.06 93 CYS A C 1
ATOM 718 O O . CYS A 1 93 ? -9.249 -20.608 5.429 1.00 71.06 93 CYS A O 1
ATOM 720 N N . ARG A 1 94 ? -11.226 -21.142 6.356 1.00 68.25 94 ARG A N 1
ATOM 721 C CA . ARG A 1 94 ? -10.838 -22.449 6.874 1.00 68.25 94 ARG A CA 1
ATOM 722 C C . ARG A 1 94 ? -10.830 -23.534 5.791 1.00 68.25 94 ARG A C 1
ATOM 724 O O . ARG A 1 94 ? -10.144 -24.539 5.959 1.00 68.25 94 ARG A O 1
ATOM 731 N N . ASP A 1 95 ? -11.552 -23.326 4.689 1.00 72.31 95 ASP A N 1
ATOM 732 C CA . ASP A 1 95 ? -11.689 -24.336 3.634 1.00 72.31 95 ASP A CA 1
ATOM 733 C C . ASP A 1 95 ? -10.559 -24.273 2.599 1.00 72.31 95 ASP A C 1
ATOM 735 O O . ASP A 1 95 ? -10.229 -25.295 1.999 1.00 72.31 95 ASP A O 1
ATOM 739 N N . TYR A 1 96 ? -9.910 -23.115 2.414 1.00 75.00 96 TYR A N 1
ATOM 740 C CA . TYR A 1 96 ? -8.770 -22.999 1.492 1.00 75.00 96 TYR A CA 1
ATOM 741 C C . TYR A 1 96 ? -7.409 -23.243 2.161 1.00 75.00 96 TYR A C 1
ATOM 743 O O . TYR A 1 96 ? -6.441 -23.561 1.471 1.00 75.00 96 TYR A O 1
ATOM 751 N N . SER A 1 97 ? -7.302 -23.083 3.485 1.00 80.44 97 SER A N 1
ATOM 752 C CA . SER A 1 97 ? -6.044 -23.251 4.216 1.00 80.44 97 SER A CA 1
ATOM 753 C C . SER A 1 97 ? -6.265 -23.813 5.616 1.00 80.44 97 SER A C 1
ATOM 755 O O . SER A 1 97 ? -7.160 -23.400 6.345 1.00 80.44 97 SER A O 1
ATOM 757 N N . ARG A 1 98 ? -5.382 -24.733 6.021 1.00 83.31 98 ARG A N 1
ATOM 758 C CA . ARG A 1 98 ? -5.301 -25.241 7.403 1.00 83.31 98 ARG A CA 1
ATOM 759 C C . ARG A 1 98 ? -4.334 -24.446 8.283 1.00 83.31 98 ARG A C 1
ATOM 761 O O . ARG A 1 98 ? -4.264 -24.698 9.479 1.00 83.31 98 ARG A O 1
ATOM 768 N N . ILE A 1 99 ? -3.564 -23.539 7.683 1.00 86.50 99 ILE A N 1
ATOM 769 C CA . ILE A 1 99 ? -2.478 -22.790 8.336 1.00 86.50 99 ILE A CA 1
ATOM 770 C C . ILE A 1 99 ? -2.856 -21.313 8.492 1.00 86.50 99 ILE A C 1
ATOM 772 O O . ILE A 1 99 ? -2.424 -20.655 9.434 1.00 86.50 99 ILE A O 1
ATOM 776 N N . TRP A 1 100 ? -3.674 -20.788 7.579 1.00 89.88 100 TRP A N 1
ATOM 777 C CA . TRP A 1 100 ? -4.008 -19.370 7.500 1.00 89.88 100 TRP A CA 1
ATOM 778 C C . TRP A 1 100 ? -5.487 -19.138 7.769 1.00 89.88 100 TRP A C 1
ATOM 780 O O . TRP A 1 100 ? -6.336 -19.931 7.376 1.00 89.88 100 TRP A O 1
ATOM 790 N N . THR A 1 101 ? -5.776 -18.027 8.434 1.00 89.56 101 THR A N 1
ATOM 791 C CA . THR A 1 101 ? -7.132 -17.564 8.750 1.00 89.56 101 THR A CA 1
ATOM 792 C C . THR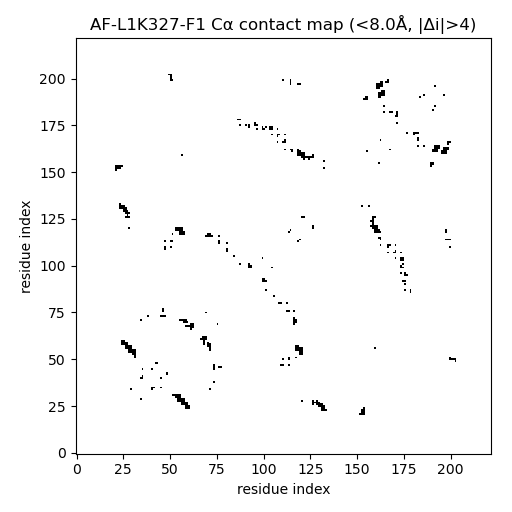 A 1 101 ? -7.483 -16.326 7.926 1.00 89.56 101 THR A C 1
ATOM 794 O O . THR A 1 101 ? -6.60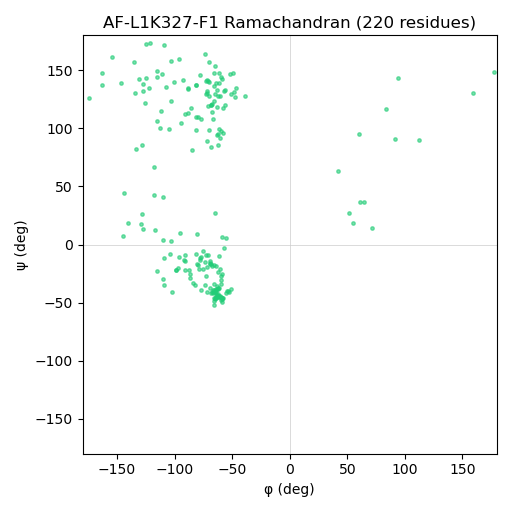1 -15.728 7.301 1.00 89.56 101 THR A O 1
ATOM 797 N N . CYS A 1 102 ? -8.750 -15.892 7.973 1.00 90.38 102 CYS A N 1
ATOM 798 C CA . CYS A 1 102 ? -9.149 -14.619 7.366 1.00 90.38 102 CYS A CA 1
ATOM 799 C C . CYS A 1 102 ? -8.305 -13.462 7.908 1.00 90.38 102 CYS A C 1
ATOM 801 O O . CYS A 1 102 ? -7.824 -12.662 7.120 1.00 90.38 102 CYS A O 1
ATOM 803 N N . ASP A 1 103 ? -8.027 -13.437 9.214 1.00 91.69 103 ASP A N 1
ATOM 804 C CA . ASP A 1 103 ? -7.217 -12.383 9.841 1.00 91.69 103 ASP A CA 1
ATOM 805 C C . ASP A 1 103 ? -5.789 -12.332 9.286 1.00 91.69 103 ASP A C 1
ATOM 807 O O . ASP A 1 103 ? -5.216 -11.268 9.064 1.00 91.69 103 ASP A O 1
ATOM 811 N N . ASN A 1 104 ? -5.201 -13.496 9.000 1.00 92.62 104 ASN A N 1
ATOM 812 C CA . ASN A 1 104 ? -3.891 -13.547 8.359 1.00 92.62 104 ASN A CA 1
ATOM 813 C C . ASN A 1 104 ? -3.938 -12.961 6.942 1.00 92.62 104 ASN A C 1
ATOM 815 O O . ASN A 1 104 ? -3.011 -12.252 6.544 1.00 92.62 104 ASN A O 1
ATOM 819 N N . CYS A 1 105 ? -5.000 -13.262 6.191 1.00 93.75 105 CYS A N 1
ATOM 820 C CA . CYS A 1 105 ? -5.217 -12.723 4.853 1.00 93.75 105 CYS A CA 1
ATOM 821 C C . CYS A 1 105 ? -5.458 -11.206 4.884 1.00 93.75 105 CYS A C 1
ATOM 823 O O . CYS A 1 105 ? -4.814 -10.482 4.126 1.00 93.75 105 CYS A O 1
ATOM 825 N N . THR A 1 106 ? -6.306 -10.704 5.787 1.00 94.75 106 THR A N 1
ATOM 826 C CA . THR A 1 106 ? -6.613 -9.270 5.894 1.00 94.75 106 THR A CA 1
ATOM 827 C C . THR A 1 106 ? -5.384 -8.454 6.272 1.00 94.75 106 THR A C 1
ATOM 829 O O . THR A 1 106 ? -5.079 -7.463 5.609 1.00 94.75 106 THR A O 1
ATOM 832 N N . VAL A 1 107 ? -4.598 -8.919 7.246 1.00 94.88 107 VAL A N 1
ATOM 833 C CA . VAL A 1 107 ? -3.327 -8.286 7.628 1.00 94.88 107 VAL A CA 1
ATOM 834 C C . VAL A 1 107 ? -2.323 -8.296 6.472 1.00 94.88 107 VAL A C 1
ATOM 836 O O . VAL A 1 107 ? -1.654 -7.289 6.230 1.00 94.88 107 VAL A O 1
ATOM 839 N N . ALA A 1 108 ? -2.205 -9.411 5.743 1.00 94.69 108 ALA A N 1
ATOM 840 C CA . ALA A 1 108 ? -1.293 -9.504 4.604 1.00 94.69 108 ALA A CA 1
ATOM 841 C C . ALA A 1 108 ? -1.704 -8.561 3.467 1.00 94.69 108 ALA A C 1
ATOM 843 O O . ALA A 1 108 ? -0.862 -7.824 2.951 1.00 94.69 108 ALA A O 1
ATOM 844 N N . TYR A 1 109 ? -2.992 -8.538 3.117 1.00 95.69 109 TYR A N 1
ATOM 845 C CA . TYR A 1 109 ? -3.521 -7.667 2.072 1.00 95.69 109 TYR A CA 1
ATOM 846 C C . TYR A 1 109 ? -3.376 -6.192 2.445 1.00 95.69 109 TYR A C 1
ATOM 848 O O . TYR A 1 109 ? -2.902 -5.403 1.632 1.00 95.69 109 TYR A O 1
ATOM 856 N N . LYS A 1 110 ? -3.693 -5.819 3.693 1.00 96.25 110 LYS A N 1
ATOM 857 C CA . LYS A 1 110 ? -3.520 -4.447 4.186 1.00 96.25 110 LYS A CA 1
ATOM 858 C C . LYS A 1 110 ? -2.065 -3.996 4.088 1.00 96.25 110 LYS A C 1
ATOM 860 O O . LYS A 1 110 ? -1.797 -2.909 3.587 1.00 96.25 110 LYS A O 1
ATOM 865 N N . ARG A 1 111 ? -1.120 -4.844 4.514 1.00 94.31 111 ARG A N 1
ATOM 866 C CA . ARG A 1 111 ? 0.320 -4.568 4.396 1.00 94.31 111 ARG A CA 1
ATOM 867 C C . ARG A 1 111 ? 0.722 -4.358 2.937 1.00 94.31 111 ARG A C 1
ATOM 869 O O . ARG A 1 111 ? 1.372 -3.365 2.633 1.00 94.31 111 ARG A O 1
ATOM 876 N N . TRP A 1 112 ? 0.322 -5.252 2.034 1.00 94.06 112 TRP A N 1
ATOM 877 C CA . TRP A 1 112 ? 0.618 -5.100 0.609 1.00 94.06 112 TRP A CA 1
ATOM 878 C C . TRP A 1 112 ? 0.031 -3.812 0.024 1.00 94.06 112 TRP A C 1
ATOM 880 O O . TRP A 1 112 ? 0.766 -3.046 -0.595 1.00 94.06 112 TRP A O 1
ATOM 890 N N . LEU A 1 113 ? -1.246 -3.527 0.290 1.00 95.25 113 LEU A N 1
ATOM 891 C CA . LEU A 1 113 ? -1.929 -2.330 -0.198 1.00 95.25 113 LEU A CA 1
ATOM 892 C C . LEU A 1 113 ? -1.218 -1.058 0.273 1.00 95.25 113 LEU A C 1
ATOM 894 O O . LEU A 1 113 ? -0.947 -0.160 -0.521 1.00 95.25 113 LEU A O 1
ATOM 898 N N . CYS A 1 114 ? -0.853 -1.004 1.554 1.00 94.88 114 CYS A N 1
ATOM 899 C CA . CYS A 1 114 ? -0.102 0.116 2.104 1.00 94.88 114 CYS A CA 1
ATOM 900 C C . CYS A 1 114 ? 1.283 0.256 1.463 1.00 94.88 114 CYS A C 1
ATOM 902 O O . CYS A 1 114 ? 1.723 1.376 1.233 1.00 94.88 114 CYS A O 1
ATOM 904 N N . SER A 1 115 ? 1.954 -0.849 1.125 1.00 90.62 115 SER A N 1
ATOM 905 C CA . SER A 1 115 ? 3.266 -0.800 0.463 1.00 90.62 115 SER A CA 1
ATOM 906 C C . SER A 1 115 ? 3.166 -0.261 -0.957 1.00 90.62 115 SER A C 1
ATOM 908 O O . SER A 1 115 ? 4.011 0.530 -1.370 1.00 90.62 115 SER A O 1
ATOM 910 N N . ALA A 1 116 ? 2.132 -0.687 -1.684 1.00 89.75 116 ALA A N 1
ATOM 911 C CA . ALA A 1 116 ? 1.919 -0.319 -3.075 1.00 89.75 116 ALA A CA 1
ATOM 912 C C . ALA A 1 116 ? 1.493 1.151 -3.220 1.00 89.75 116 ALA A C 1
ATOM 914 O O . ALA A 1 116 ? 1.972 1.848 -4.111 1.00 89.75 116 ALA A O 1
ATOM 915 N N . LEU A 1 117 ? 0.622 1.641 -2.327 1.00 92.25 117 LEU A N 1
ATOM 916 C CA . LEU A 1 117 ? 0.109 3.016 -2.382 1.00 92.25 117 LEU A CA 1
ATOM 917 C C . LEU A 1 117 ? 1.032 4.042 -1.714 1.00 92.25 117 LEU A C 1
ATOM 919 O O . LEU A 1 117 ? 1.089 5.188 -2.158 1.00 92.25 117 LEU A O 1
ATOM 923 N N . PHE A 1 118 ? 1.745 3.653 -0.655 1.00 91.81 118 PHE A N 1
ATOM 924 C CA . PHE A 1 118 ? 2.622 4.526 0.131 1.00 91.81 118 PHE A CA 1
ATOM 925 C C . PHE A 1 118 ? 4.061 4.014 0.051 1.00 91.81 118 PHE A C 1
ATOM 927 O O . PHE A 1 118 ? 4.633 3.536 1.029 1.00 91.81 118 PHE A O 1
ATOM 934 N N . ARG A 1 119 ? 4.647 4.081 -1.146 1.00 89.56 119 ARG A N 1
ATOM 935 C CA . ARG A 1 119 ? 6.025 3.632 -1.396 1.00 89.56 119 ARG A CA 1
ATOM 936 C C . ARG A 1 119 ? 7.018 4.448 -0.566 1.00 89.56 119 ARG A C 1
ATOM 938 O O . ARG A 1 119 ? 6.786 5.623 -0.300 1.00 89.56 119 ARG A O 1
ATOM 945 N N . LYS A 1 120 ? 8.125 3.837 -0.138 1.00 87.88 120 LYS A N 1
ATOM 946 C CA . LYS A 1 120 ? 9.143 4.508 0.687 1.00 87.88 120 LYS A CA 1
ATOM 947 C C . LYS A 1 120 ? 10.074 5.329 -0.204 1.00 87.88 120 LYS A C 1
ATOM 949 O O . LYS A 1 120 ? 10.496 4.840 -1.245 1.00 87.88 120 LYS A O 1
ATOM 954 N N . CYS A 1 121 ? 10.420 6.543 0.208 1.00 87.12 121 CYS A N 1
ATOM 955 C CA . CYS A 1 121 ? 11.515 7.275 -0.419 1.00 87.12 121 CYS A CA 1
ATOM 956 C C . CYS A 1 121 ? 12.852 6.649 -0.034 1.00 87.12 121 CYS A C 1
ATOM 958 O O . CYS A 1 121 ? 13.107 6.366 1.142 1.00 87.12 121 CYS A O 1
ATOM 960 N N . ASN A 1 122 ? 13.694 6.433 -1.032 1.00 78.94 122 ASN A N 1
ATOM 961 C CA . ASN A 1 122 ? 15.062 6.015 -0.831 1.00 78.94 122 ASN A CA 1
ATOM 962 C C . ASN A 1 122 ? 15.859 7.205 -0.283 1.00 78.94 122 ASN A C 1
ATOM 964 O O . ASN A 1 122 ? 15.751 8.309 -0.804 1.00 78.94 122 ASN A O 1
ATOM 968 N N . GLN A 1 123 ? 16.600 6.999 0.802 1.00 69.19 123 GLN A N 1
ATOM 969 C CA . GLN A 1 123 ? 17.420 8.052 1.411 1.00 69.19 123 GLN A CA 1
ATOM 970 C C . GLN A 1 123 ? 18.811 8.123 0.780 1.00 69.19 123 GLN A C 1
ATOM 972 O O . GLN A 1 123 ? 19.447 9.169 0.846 1.00 69.19 123 GLN A O 1
ATOM 977 N N . ASP A 1 124 ? 19.256 7.032 0.152 1.00 65.50 124 ASP A N 1
ATOM 978 C CA . ASP A 1 124 ? 20.568 6.938 -0.493 1.00 65.50 124 ASP A CA 1
ATOM 979 C C . ASP A 1 124 ? 20.589 7.636 -1.863 1.00 65.50 124 ASP A C 1
ATOM 981 O O . ASP A 1 124 ? 21.651 7.860 -2.439 1.00 65.50 124 ASP A O 1
ATOM 985 N N . TYR A 1 125 ? 19.410 7.996 -2.378 1.00 65.88 125 TYR A N 1
ATOM 986 C CA . TYR A 1 125 ? 19.227 8.706 -3.636 1.00 65.88 125 TYR A CA 1
ATOM 987 C C . TYR A 1 125 ? 18.389 9.949 -3.364 1.00 65.88 125 TYR A C 1
ATOM 989 O O . TYR A 1 125 ? 17.261 9.850 -2.882 1.00 65.88 125 TYR A O 1
ATOM 997 N N . GLU A 1 126 ? 18.916 11.126 -3.688 1.00 60.56 126 GLU A N 1
ATOM 998 C CA . GLU A 1 126 ? 18.123 12.350 -3.629 1.00 60.56 126 GLU A CA 1
ATOM 999 C C . GLU A 1 126 ? 16.979 12.241 -4.643 1.00 60.56 126 GLU A C 1
ATOM 1001 O O . GLU A 1 126 ? 17.222 12.107 -5.840 1.00 60.56 126 GLU A O 1
ATOM 1006 N N . CYS A 1 127 ? 15.726 12.274 -4.176 1.00 63.94 127 CYS A N 1
ATOM 1007 C CA . CYS A 1 127 ? 14.584 12.539 -5.048 1.00 63.94 127 CYS A CA 1
ATOM 1008 C C . CYS A 1 127 ? 14.523 14.052 -5.278 1.00 63.94 127 CYS A C 1
ATOM 1010 O O . CYS A 1 127 ? 14.153 14.772 -4.345 1.00 63.94 127 CYS A O 1
ATOM 1012 N N . PRO A 1 128 ? 14.830 14.571 -6.476 1.00 57.38 128 PRO A N 1
ATOM 1013 C CA . PRO A 1 128 ? 14.679 15.995 -6.716 1.00 57.38 128 PRO A CA 1
ATOM 1014 C C . PRO A 1 128 ? 13.188 16.348 -6.655 1.00 57.38 128 PRO A C 1
ATOM 1016 O O . PRO A 1 128 ? 12.339 15.617 -7.174 1.00 57.38 128 PRO A O 1
ATOM 1019 N N . GLU A 1 129 ? 12.838 17.454 -6.000 1.00 54.00 129 GLU A N 1
ATOM 1020 C CA . GLU A 1 129 ? 11.443 17.892 -5.949 1.00 54.00 129 GLU A CA 1
ATOM 1021 C C . GLU A 1 129 ? 10.941 18.205 -7.366 1.00 54.00 129 GLU A C 1
ATOM 1023 O O . GLU A 1 129 ? 11.558 18.981 -8.093 1.00 54.00 129 GLU A O 1
ATOM 1028 N N . ASN A 1 130 ? 9.802 17.620 -7.758 1.00 55.59 130 ASN A N 1
ATOM 1029 C CA . ASN A 1 130 ? 9.206 17.778 -9.093 1.00 55.59 130 ASN A CA 1
ATOM 1030 C C . ASN A 1 130 ? 10.065 17.213 -10.235 1.00 55.59 130 ASN A C 1
ATOM 1032 O O . ASN A 1 130 ? 10.103 17.764 -11.336 1.00 55.59 130 ASN A O 1
ATOM 1036 N N . PHE A 1 131 ? 10.745 16.101 -9.977 1.00 55.84 131 PHE A N 1
ATOM 1037 C CA . PHE A 1 131 ? 11.533 15.424 -10.987 1.00 55.84 131 PHE A CA 1
ATOM 1038 C C . PHE A 1 131 ? 10.674 14.734 -12.040 1.00 55.84 131 PHE A C 1
ATOM 1040 O O . PHE A 1 131 ? 9.689 14.081 -11.714 1.00 55.84 131 PHE A O 1
ATOM 1047 N N . THR A 1 132 ? 11.102 14.809 -13.292 1.00 49.41 132 THR A N 1
ATOM 1048 C CA . THR A 1 132 ? 10.581 13.975 -14.373 1.00 49.41 132 THR A CA 1
ATOM 1049 C C . THR A 1 132 ? 11.664 12.944 -14.716 1.00 49.41 132 THR A C 1
ATOM 1051 O O . THR A 1 132 ? 12.840 13.304 -14.768 1.00 49.41 132 THR A O 1
ATOM 1054 N N . SER A 1 133 ? 11.323 11.663 -14.904 1.00 52.00 133 SER A N 1
ATOM 1055 C CA . SER A 1 133 ? 12.266 10.560 -15.200 1.00 52.00 133 SER A CA 1
ATOM 1056 C C . SER A 1 133 ? 13.199 10.738 -16.426 1.00 52.00 133 SER A C 1
ATOM 1058 O O . SER A 1 133 ? 13.940 9.814 -16.746 1.00 52.00 133 SER A O 1
ATOM 1060 N N . GLU A 1 134 ? 13.214 11.893 -17.104 1.00 48.94 134 GLU A N 1
ATOM 1061 C CA . GLU A 1 134 ? 14.119 12.239 -18.208 1.00 48.94 134 GLU A CA 1
ATOM 1062 C C . GLU A 1 134 ? 15.499 12.598 -17.663 1.00 48.94 134 GLU A C 1
ATOM 1064 O O . GLU A 1 134 ? 16.507 12.175 -18.225 1.00 48.94 134 GLU A O 1
ATOM 1069 N N . THR A 1 135 ? 15.578 13.309 -16.533 1.00 44.03 135 THR A N 1
ATOM 1070 C CA . THR A 1 135 ? 16.877 13.774 -16.018 1.00 44.03 135 THR A CA 1
ATOM 1071 C C . THR A 1 135 ? 17.738 12.633 -15.450 1.00 44.03 135 THR A C 1
ATOM 1073 O O . THR A 1 135 ? 18.951 12.780 -15.368 1.00 44.03 135 THR A O 1
ATOM 1076 N N . LEU A 1 136 ? 17.155 11.469 -15.110 1.00 46.88 136 LEU A N 1
ATOM 1077 C CA . LEU A 1 136 ? 17.909 10.299 -14.617 1.00 46.88 136 LEU A CA 1
ATOM 1078 C C . LEU A 1 136 ? 18.544 9.506 -15.768 1.00 46.88 136 LEU A C 1
ATOM 1080 O O . LEU A 1 136 ? 19.475 8.739 -15.540 1.00 46.88 136 LEU A O 1
ATOM 1084 N N . MET A 1 137 ? 18.096 9.723 -17.010 1.00 45.50 137 MET A N 1
ATOM 1085 C CA . MET A 1 137 ? 18.750 9.143 -18.185 1.00 45.50 137 MET A CA 1
ATOM 1086 C C . MET A 1 137 ? 20.030 9.892 -18.585 1.00 45.50 137 MET A C 1
ATOM 1088 O O . MET A 1 137 ? 20.795 9.367 -19.390 1.00 45.50 137 MET A O 1
ATOM 1092 N N . GLN A 1 138 ? 20.280 11.094 -18.046 1.00 42.88 138 GLN A N 1
ATOM 1093 C CA . GLN A 1 138 ? 21.458 11.897 -18.395 1.00 42.88 138 GLN A CA 1
ATOM 1094 C C . GLN A 1 138 ? 22.625 11.800 -17.402 1.00 42.88 138 GLN A C 1
ATOM 1096 O O . GLN A 1 138 ? 23.753 12.031 -17.829 1.00 42.88 138 GLN A O 1
ATOM 1101 N N . ASP A 1 139 ? 22.401 11.407 -16.141 1.00 37.06 139 ASP A N 1
ATOM 1102 C CA . ASP A 1 139 ? 23.449 11.480 -15.099 1.00 37.06 139 ASP A CA 1
ATOM 1103 C C . ASP A 1 139 ? 24.010 10.114 -14.636 1.00 37.06 139 ASP A C 1
ATOM 1105 O O . ASP A 1 139 ? 25.065 10.046 -14.013 1.00 37.06 139 ASP A O 1
ATOM 1109 N N . PHE A 1 140 ? 23.382 8.989 -15.012 1.00 45.16 140 PHE A N 1
ATOM 1110 C CA . PHE A 1 140 ? 23.846 7.625 -14.681 1.00 45.16 140 PHE A CA 1
ATOM 1111 C C . PHE A 1 140 ? 24.383 6.848 -15.891 1.00 45.16 140 PHE A C 1
ATOM 1113 O O . PHE A 1 140 ? 24.188 5.639 -16.033 1.00 45.16 140 PHE A O 1
ATOM 1120 N N . GLY A 1 141 ? 25.131 7.526 -16.761 1.00 36.75 141 GLY A N 1
ATOM 1121 C CA . GLY A 1 141 ? 25.830 6.926 -17.902 1.00 36.75 141 GLY A CA 1
ATOM 1122 C C . GLY A 1 141 ? 26.954 5.928 -17.564 1.00 36.75 141 GLY A C 1
ATOM 1123 O O . GLY A 1 141 ? 27.875 5.799 -18.362 1.00 36.75 141 GLY A O 1
ATOM 1124 N N . SER A 1 142 ? 26.938 5.229 -16.418 1.00 36.12 142 SER A N 1
ATOM 1125 C CA . SER A 1 142 ? 28.029 4.301 -16.060 1.00 36.12 142 SER A CA 1
ATOM 1126 C C . SER A 1 142 ? 27.651 3.020 -15.299 1.00 36.12 142 SER A C 1
ATOM 1128 O O . SER A 1 142 ? 28.559 2.280 -14.929 1.00 36.12 142 SER A O 1
ATOM 1130 N N . LEU A 1 143 ? 26.367 2.696 -15.103 1.00 39.84 143 LEU A N 1
ATOM 1131 C CA . LEU A 1 143 ? 25.942 1.356 -14.640 1.00 39.84 143 LEU A CA 1
ATOM 1132 C C . LEU A 1 143 ? 24.850 0.747 -15.534 1.00 39.84 143 LEU A C 1
ATOM 1134 O O . LEU A 1 143 ? 24.062 -0.092 -15.104 1.00 39.84 143 LEU A O 1
ATOM 1138 N N . ALA A 1 144 ? 24.815 1.162 -16.801 1.00 37.81 144 ALA A N 1
ATOM 1139 C CA . ALA A 1 144 ? 24.074 0.450 -17.825 1.00 37.81 144 ALA A CA 1
ATOM 1140 C C . ALA A 1 144 ? 24.812 -0.857 -18.147 1.00 37.81 144 ALA A C 1
ATOM 1142 O O . ALA A 1 144 ? 25.631 -0.909 -19.064 1.00 37.81 144 ALA A O 1
ATOM 1143 N N . ASP A 1 145 ? 24.484 -1.928 -17.423 1.00 33.75 145 ASP A N 1
ATOM 1144 C CA . ASP A 1 145 ? 24.457 -3.240 -18.062 1.00 33.75 145 ASP A CA 1
ATOM 1145 C C . ASP A 1 145 ? 23.377 -3.163 -19.147 1.00 33.75 145 ASP A C 1
ATOM 1147 O O . ASP A 1 145 ? 22.167 -3.224 -18.917 1.00 33.75 145 ASP A O 1
ATOM 1151 N N . ALA A 1 146 ? 23.865 -2.870 -20.347 1.00 40.81 146 ALA A N 1
ATOM 1152 C CA . ALA A 1 146 ? 23.108 -2.679 -21.561 1.00 40.81 146 ALA A CA 1
ATOM 1153 C C . ALA A 1 146 ? 22.494 -4.009 -22.018 1.00 40.81 146 ALA A C 1
ATOM 1155 O O . ALA A 1 146 ? 23.044 -4.686 -22.880 1.00 40.81 146 ALA A O 1
ATOM 1156 N N . ASP A 1 147 ? 21.335 -4.363 -21.462 1.00 37.34 147 ASP A N 1
ATOM 1157 C CA . ASP A 1 147 ? 20.430 -5.348 -22.077 1.00 37.34 147 ASP A CA 1
ATOM 1158 C C . ASP A 1 147 ? 18.941 -4.977 -21.939 1.00 37.34 147 ASP A C 1
ATOM 1160 O O . ASP A 1 147 ? 18.038 -5.799 -22.060 1.00 37.34 147 ASP A O 1
ATOM 1164 N N . SER A 1 148 ? 18.626 -3.710 -21.658 1.00 43.00 148 SER A N 1
ATOM 1165 C CA . SER A 1 148 ? 17.231 -3.237 -21.608 1.00 43.00 148 SER A CA 1
ATOM 1166 C C . SER A 1 148 ? 17.090 -1.813 -22.138 1.00 43.00 148 SER A C 1
ATOM 1168 O O . SER A 1 148 ? 16.403 -0.969 -21.567 1.00 43.00 148 SER A O 1
ATOM 1170 N N . ALA A 1 149 ? 17.747 -1.537 -23.265 1.00 39.44 149 ALA A N 1
ATOM 1171 C CA . ALA A 1 149 ? 17.441 -0.362 -24.065 1.00 39.44 149 ALA A CA 1
ATOM 1172 C C . ALA A 1 149 ? 16.067 -0.555 -24.724 1.00 39.44 149 ALA A C 1
ATOM 1174 O O . ALA A 1 149 ? 15.931 -1.213 -25.754 1.00 39.44 149 ALA A O 1
ATOM 1175 N N . GLY A 1 150 ? 15.055 0.038 -24.095 1.00 37.72 150 GLY A N 1
ATOM 1176 C CA . GLY A 1 150 ? 13.712 0.178 -24.636 1.00 37.72 150 GLY A CA 1
ATOM 1177 C C . GLY A 1 150 ? 12.694 -0.651 -23.877 1.00 37.72 150 GLY A C 1
ATOM 1178 O O . GLY A 1 150 ? 12.427 -1.780 -24.252 1.00 37.72 150 GLY A O 1
ATOM 1179 N N . THR A 1 151 ? 12.082 -0.077 -22.841 1.00 37.06 151 THR A N 1
ATOM 1180 C CA . THR A 1 151 ? 10.621 -0.105 -22.679 1.00 37.06 151 THR A CA 1
ATOM 1181 C C . THR A 1 151 ? 10.174 0.747 -21.471 1.00 37.06 151 THR A C 1
ATOM 1183 O O . THR A 1 151 ? 10.526 0.491 -20.324 1.00 37.06 151 THR A O 1
ATOM 1186 N N . ASN A 1 152 ? 9.248 1.670 -21.762 1.00 41.69 152 ASN A N 1
ATOM 1187 C CA . ASN A 1 152 ? 8.238 2.308 -20.897 1.00 41.69 152 ASN A CA 1
ATOM 1188 C C . ASN A 1 152 ? 8.643 3.520 -20.040 1.00 41.69 152 ASN A C 1
ATOM 1190 O O . ASN A 1 152 ? 9.314 3.398 -19.023 1.00 41.69 152 ASN A O 1
ATOM 1194 N N . ALA A 1 153 ? 8.004 4.649 -20.348 1.00 43.91 153 ALA A N 1
ATOM 1195 C CA . ALA A 1 153 ? 7.922 5.889 -19.568 1.00 43.91 153 ALA A CA 1
ATOM 1196 C C . ALA A 1 153 ? 7.321 5.755 -18.148 1.00 43.91 153 ALA A C 1
ATOM 1198 O O . ALA A 1 153 ? 7.079 6.743 -17.474 1.00 43.91 153 ALA A O 1
ATOM 1199 N N . ARG A 1 154 ? 7.051 4.527 -17.695 1.00 52.28 154 ARG A N 1
ATOM 1200 C CA . ARG A 1 154 ? 6.285 4.208 -16.482 1.00 52.28 154 ARG A CA 1
ATOM 1201 C C . ARG A 1 154 ? 7.114 3.468 -15.428 1.00 52.28 154 ARG A C 1
ATOM 1203 O O . ARG A 1 154 ? 6.554 2.857 -14.524 1.00 52.28 154 ARG A O 1
ATOM 1210 N N . ALA A 1 155 ? 8.435 3.430 -15.594 1.00 62.16 155 ALA A N 1
ATOM 1211 C CA . ALA A 1 155 ? 9.324 2.826 -14.613 1.00 62.16 155 ALA A CA 1
ATOM 1212 C C . ALA A 1 155 ? 9.372 3.701 -13.350 1.00 62.16 155 ALA A C 1
ATOM 1214 O O . ALA A 1 155 ? 9.618 4.902 -13.430 1.00 62.16 155 ALA A O 1
ATOM 1215 N N . ILE A 1 156 ? 9.133 3.090 -12.187 1.00 71.38 156 ILE A N 1
ATOM 1216 C CA . ILE A 1 156 ? 9.311 3.740 -10.883 1.00 71.38 156 ILE A CA 1
ATOM 1217 C C . ILE A 1 156 ? 10.792 4.154 -10.752 1.00 71.38 156 ILE A C 1
ATOM 1219 O O . ILE A 1 156 ? 11.647 3.285 -10.956 1.00 71.38 156 ILE A O 1
ATOM 1223 N N . PRO A 1 157 ? 11.106 5.423 -10.420 1.00 73.50 157 PRO A N 1
ATOM 1224 C CA . PRO A 1 157 ? 12.487 5.905 -10.337 1.00 73.50 157 PRO A CA 1
ATOM 1225 C C . PRO A 1 157 ? 13.245 5.303 -9.142 1.00 73.50 157 PRO A C 1
ATOM 1227 O O . PRO A 1 157 ? 12.633 4.934 -8.143 1.00 73.50 157 PRO A O 1
ATOM 1230 N N . ASP A 1 158 ? 14.581 5.271 -9.207 1.00 73.94 158 ASP A N 1
ATOM 1231 C CA . ASP A 1 158 ? 15.455 4.636 -8.194 1.00 73.94 158 ASP A CA 1
ATOM 1232 C C . ASP A 1 158 ? 15.361 5.268 -6.795 1.00 73.94 158 ASP A C 1
ATOM 1234 O O . ASP A 1 158 ? 15.609 4.622 -5.772 1.00 73.94 158 ASP A O 1
ATOM 1238 N N . CYS A 1 159 ? 14.937 6.532 -6.736 1.00 76.31 159 CYS A N 1
ATOM 1239 C CA . CYS A 1 159 ? 14.699 7.237 -5.484 1.00 76.31 159 CYS A CA 1
ATOM 1240 C C . CYS A 1 159 ? 13.386 6.798 -4.789 1.00 76.31 159 CYS A C 1
ATOM 1242 O O . CYS A 1 159 ? 13.110 7.181 -3.652 1.00 76.31 159 CYS A O 1
ATOM 1244 N N . VAL A 1 160 ? 12.576 5.951 -5.434 1.00 82.31 160 VAL A N 1
ATOM 1245 C CA . VAL A 1 160 ? 11.353 5.364 -4.879 1.00 82.31 160 VAL A CA 1
ATOM 1246 C C . VAL A 1 160 ? 11.559 3.869 -4.670 1.00 82.31 160 VAL A C 1
ATOM 1248 O O . VAL A 1 160 ? 11.677 3.084 -5.609 1.00 82.31 160 VAL A O 1
ATOM 1251 N N . MET A 1 161 ? 11.541 3.450 -3.408 1.00 82.75 161 MET A N 1
ATOM 1252 C CA . MET A 1 161 ? 11.642 2.043 -3.057 1.00 82.75 161 MET A CA 1
ATOM 1253 C C . MET A 1 161 ? 10.356 1.311 -3.435 1.00 82.75 161 MET A C 1
ATOM 1255 O O . MET A 1 161 ? 9.268 1.577 -2.910 1.00 82.75 161 MET A O 1
ATOM 1259 N N . LYS A 1 162 ? 10.521 0.330 -4.313 1.00 82.00 162 LYS A N 1
ATOM 1260 C CA . LYS A 1 162 ? 9.485 -0.612 -4.735 1.00 82.00 162 LYS A CA 1
ATOM 1261 C C . LYS A 1 162 ? 9.046 -1.497 -3.570 1.00 82.00 162 LYS A C 1
ATOM 1263 O O . LYS A 1 162 ? 9.812 -1.732 -2.634 1.00 82.00 162 LYS A O 1
ATOM 1268 N N . THR A 1 163 ? 7.817 -2.006 -3.607 1.00 85.31 163 THR A N 1
ATOM 1269 C CA . THR A 1 163 ? 7.350 -3.013 -2.641 1.00 85.31 163 THR A CA 1
ATOM 1270 C C . THR A 1 163 ? 8.235 -4.255 -2.734 1.00 85.31 163 THR A C 1
ATOM 1272 O O . THR A 1 163 ? 8.689 -4.613 -3.813 1.00 85.31 163 THR A O 1
ATOM 1275 N N . CYS A 1 164 ? 8.523 -4.940 -1.630 1.00 84.62 164 CYS A N 1
ATOM 1276 C CA . CYS A 1 164 ? 9.213 -6.224 -1.753 1.00 84.62 164 CYS A CA 1
ATOM 1277 C C . CYS A 1 164 ? 8.290 -7.281 -2.356 1.00 84.62 164 CYS A C 1
ATOM 1279 O O . CYS A 1 164 ? 7.132 -7.412 -1.951 1.00 84.62 164 CYS A O 1
ATOM 1281 N N . GLN A 1 165 ? 8.835 -8.116 -3.238 1.00 85.44 165 GLN A N 1
ATOM 1282 C CA . GLN A 1 165 ? 8.110 -9.243 -3.817 1.00 85.44 165 GLN A CA 1
ATOM 1283 C C . GLN A 1 165 ? 7.476 -10.140 -2.731 1.00 85.44 165 GLN A C 1
ATOM 1285 O O . GLN A 1 165 ? 6.313 -10.531 -2.842 1.00 85.44 165 GLN A O 1
ATOM 1290 N N . ASP A 1 166 ? 8.193 -10.401 -1.637 1.00 87.19 166 ASP A N 1
ATOM 1291 C CA . ASP A 1 166 ? 7.696 -11.209 -0.517 1.00 87.19 166 ASP A CA 1
ATOM 1292 C C . ASP A 1 166 ? 6.434 -10.643 0.140 1.00 87.19 166 ASP A C 1
ATOM 1294 O O . ASP A 1 166 ? 5.609 -11.408 0.638 1.00 87.19 166 ASP A O 1
ATOM 1298 N N . VAL A 1 167 ? 6.250 -9.318 0.134 1.00 90.50 167 VAL A N 1
ATOM 1299 C CA . VAL A 1 167 ? 5.033 -8.680 0.657 1.00 90.50 167 VAL A CA 1
ATOM 1300 C C . VAL A 1 167 ? 3.837 -9.048 -0.218 1.00 90.50 167 VAL A C 1
ATOM 1302 O O . VAL A 1 167 ? 2.780 -9.387 0.311 1.00 90.50 167 VAL A O 1
ATOM 1305 N N . CYS A 1 168 ? 4.014 -9.060 -1.540 1.00 91.88 168 CYS A N 1
ATOM 1306 C CA . CYS A 1 168 ? 2.973 -9.494 -2.465 1.00 91.88 168 CYS A CA 1
ATOM 1307 C C . CYS A 1 168 ? 2.657 -10.989 -2.313 1.00 91.88 168 CYS A C 1
ATOM 1309 O O . CYS A 1 168 ? 1.498 -11.378 -2.153 1.00 91.88 168 CYS A O 1
ATOM 1311 N N . TYR A 1 169 ? 3.682 -11.846 -2.286 1.00 92.19 169 TYR A N 1
ATOM 1312 C CA . TYR A 1 169 ? 3.470 -13.288 -2.130 1.00 92.19 169 TYR A CA 1
ATOM 1313 C C . TYR A 1 169 ? 2.972 -13.678 -0.729 1.00 92.19 169 TYR A C 1
ATOM 1315 O O . TYR A 1 169 ? 2.429 -14.771 -0.558 1.00 92.19 169 TYR A O 1
ATOM 1323 N N . ASP A 1 170 ? 3.087 -12.811 0.285 1.00 92.56 170 ASP A N 1
ATOM 1324 C CA . ASP A 1 170 ? 2.419 -13.022 1.576 1.00 92.56 170 ASP A CA 1
ATOM 1325 C C . ASP A 1 170 ? 0.894 -13.052 1.412 1.00 92.56 170 ASP A C 1
ATOM 1327 O O . ASP A 1 170 ? 0.244 -13.903 2.017 1.00 92.56 170 ASP A O 1
ATOM 1331 N N . VAL A 1 171 ? 0.335 -12.205 0.539 1.00 94.19 171 VAL A N 1
ATOM 1332 C CA . VAL A 1 171 ? -1.099 -12.202 0.205 1.00 94.19 171 VAL A CA 1
ATOM 1333 C C . VAL A 1 171 ? -1.479 -13.495 -0.508 1.00 94.19 171 VAL A C 1
ATOM 1335 O O . VAL A 1 171 ? -2.371 -14.204 -0.048 1.00 94.19 171 VAL A O 1
ATOM 1338 N N . VAL A 1 172 ? -0.754 -13.851 -1.576 1.00 93.62 172 VAL A N 1
ATOM 1339 C CA . VAL A 1 172 ? -1.018 -15.063 -2.377 1.00 93.62 172 VAL A CA 1
ATOM 1340 C C . VAL A 1 172 ? -1.045 -16.321 -1.506 1.00 93.62 172 VAL A C 1
ATOM 1342 O O . VAL A 1 172 ? -1.884 -17.194 -1.699 1.00 93.62 172 VAL A O 1
ATOM 1345 N N . ARG A 1 173 ? -0.139 -16.422 -0.527 1.00 91.25 173 ARG A N 1
ATOM 1346 C CA . ARG A 1 173 ? -0.060 -17.585 0.371 1.00 91.25 173 ARG A CA 1
ATOM 1347 C C . ARG A 1 173 ? -1.183 -17.631 1.401 1.00 91.25 173 ARG A C 1
ATOM 1349 O O . ARG A 1 173 ? -1.575 -18.722 1.810 1.00 91.25 173 ARG A O 1
ATOM 1356 N N . LYS A 1 174 ? -1.627 -16.470 1.885 1.00 92.75 174 LYS A N 1
ATOM 1357 C CA . LYS A 1 174 ? -2.536 -16.368 3.034 1.00 92.75 174 LYS A CA 1
ATOM 1358 C C . LYS A 1 174 ? -3.989 -16.222 2.650 1.00 92.75 174 LYS A C 1
ATOM 1360 O O . LYS A 1 174 ? -4.823 -16.500 3.501 1.00 92.75 174 LYS A O 1
ATOM 1365 N N . CYS A 1 175 ? -4.287 -15.805 1.428 1.00 93.19 175 CYS A N 1
ATOM 1366 C CA . CYS A 1 175 ? -5.635 -15.520 0.960 1.00 93.19 175 CYS A CA 1
ATOM 1367 C C . CYS A 1 175 ? -6.202 -16.629 0.054 1.00 93.19 175 CYS A C 1
ATOM 1369 O O . CYS A 1 175 ? -5.433 -17.385 -0.544 1.00 93.19 175 CYS A O 1
ATOM 1371 N N . PRO A 1 176 ? -7.540 -16.740 -0.074 1.00 92.19 176 PRO A N 1
ATOM 1372 C CA . PRO A 1 176 ? -8.152 -17.712 -0.972 1.00 92.19 176 PRO A CA 1
ATOM 1373 C C . PRO A 1 176 ? -7.767 -17.465 -2.435 1.00 92.19 176 PRO A C 1
ATOM 1375 O O . PRO A 1 176 ? -7.822 -16.336 -2.920 1.00 92.19 176 PRO A O 1
ATOM 1378 N N . VAL A 1 177 ? -7.488 -18.544 -3.172 1.00 89.31 177 VAL A N 1
ATOM 1379 C CA . VAL A 1 177 ? -7.130 -18.493 -4.606 1.00 89.31 177 VAL A CA 1
ATOM 1380 C C . VAL A 1 177 ? -8.213 -17.861 -5.488 1.00 89.31 177 VAL A C 1
ATOM 1382 O O . VAL A 1 177 ? -7.896 -17.273 -6.516 1.00 89.31 177 VAL A O 1
ATOM 1385 N N . HIS A 1 178 ? -9.479 -17.932 -5.065 1.00 87.38 178 HIS A N 1
ATOM 1386 C CA . HIS A 1 178 ? -10.638 -17.367 -5.766 1.00 87.38 178 HIS A CA 1
ATOM 1387 C C . HIS A 1 178 ? -10.670 -15.833 -5.770 1.00 87.38 178 HIS A C 1
ATOM 1389 O O . HIS A 1 178 ? -11.423 -15.246 -6.536 1.00 87.38 178 HIS A O 1
ATOM 1395 N N . LEU A 1 179 ? -9.855 -15.171 -4.938 1.00 89.38 179 LEU A N 1
ATOM 1396 C CA . LEU A 1 179 ? -9.645 -13.726 -5.054 1.00 89.38 179 LEU A CA 1
ATOM 1397 C C . LEU A 1 179 ? -8.787 -13.356 -6.270 1.00 89.38 179 LEU A C 1
ATOM 1399 O O . LEU A 1 179 ? -8.632 -12.174 -6.557 1.00 89.38 179 LEU A O 1
ATOM 1403 N N . GLU A 1 180 ? -8.197 -14.351 -6.944 1.00 90.12 180 GLU A N 1
ATOM 1404 C CA . GLU A 1 180 ? -7.374 -14.197 -8.148 1.00 90.12 180 GLU A CA 1
ATOM 1405 C C . GLU A 1 180 ? -6.253 -13.160 -8.002 1.00 90.12 180 GLU A C 1
ATOM 1407 O O . GLU A 1 180 ? -5.779 -12.578 -8.978 1.00 90.12 180 GLU A O 1
ATOM 1412 N N . PHE A 1 181 ? -5.793 -12.949 -6.767 1.00 92.19 181 PHE A N 1
ATOM 1413 C CA . PHE A 1 181 ? -4.713 -12.028 -6.472 1.00 92.19 181 PHE A CA 1
ATOM 1414 C C . PHE A 1 181 ? -3.411 -12.545 -7.095 1.00 92.19 181 PHE A C 1
ATOM 1416 O O . PHE A 1 181 ? -2.983 -13.672 -6.830 1.00 92.19 181 PHE A O 1
ATOM 1423 N N . ARG A 1 182 ? -2.775 -11.723 -7.933 1.00 90.56 182 ARG A N 1
ATOM 1424 C CA . ARG A 1 182 ? -1.567 -12.085 -8.682 1.00 90.56 182 ARG A CA 1
ATOM 1425 C C . ARG A 1 182 ? -0.475 -11.058 -8.448 1.00 90.56 182 ARG A C 1
ATOM 1427 O O . ARG A 1 182 ? -0.700 -9.862 -8.602 1.00 90.56 182 ARG A O 1
ATOM 1434 N N . CYS A 1 183 ? 0.718 -11.553 -8.146 1.00 88.69 183 CYS A N 1
ATOM 1435 C CA . CYS A 1 183 ? 1.922 -10.738 -8.146 1.00 88.69 183 CYS A CA 1
ATOM 1436 C C . CYS A 1 183 ? 2.457 -10.598 -9.575 1.00 88.69 183 CYS A C 1
ATOM 1438 O O . CYS A 1 183 ? 2.505 -11.599 -10.299 1.00 88.69 183 CYS A O 1
ATOM 1440 N N . PRO A 1 184 ? 2.888 -9.396 -9.980 1.00 81.50 184 PRO A N 1
ATOM 1441 C CA . PRO A 1 184 ? 3.717 -9.194 -11.158 1.00 81.50 184 PRO A CA 1
ATOM 1442 C C . PRO A 1 184 ? 4.933 -10.136 -11.181 1.00 81.50 184 PRO A C 1
ATOM 1444 O O . PRO A 1 184 ? 5.434 -10.542 -10.126 1.00 81.50 184 PRO A O 1
ATOM 1447 N N . PRO A 1 185 ? 5.386 -10.551 -12.377 1.00 72.69 185 PRO A N 1
ATOM 1448 C CA . PRO A 1 185 ? 6.460 -11.525 -12.508 1.00 72.69 185 PRO A CA 1
ATOM 1449 C C . PRO A 1 185 ? 7.785 -10.969 -11.975 1.00 72.69 185 PRO A C 1
ATOM 1451 O O . PRO A 1 185 ? 8.089 -9.799 -12.147 1.00 72.69 185 PRO A O 1
ATOM 1454 N N . VAL A 1 186 ? 8.627 -11.839 -11.412 1.00 62.81 186 VAL A N 1
ATOM 1455 C CA . VAL A 1 186 ? 9.910 -11.475 -10.760 1.00 62.81 186 VAL A CA 1
ATOM 1456 C C . VAL A 1 186 ? 10.921 -10.784 -11.674 1.00 62.81 186 VAL A C 1
ATOM 1458 O O . VAL A 1 186 ? 11.850 -10.135 -11.212 1.00 62.81 186 VAL A O 1
ATOM 1461 N N . LYS A 1 187 ? 10.760 -10.966 -12.987 1.00 62.53 187 LYS A N 1
ATOM 1462 C CA . LYS A 1 187 ? 11.593 -10.330 -14.011 1.00 62.53 187 LYS A CA 1
ATOM 1463 C C . LYS A 1 187 ? 11.152 -8.893 -14.298 1.00 62.53 187 LYS A C 1
ATOM 1465 O O . LYS A 1 187 ? 11.831 -8.193 -15.039 1.00 62.53 187 LYS A O 1
ATOM 1470 N N . ASP A 1 188 ? 10.019 -8.468 -13.744 1.00 63.75 188 ASP A N 1
ATOM 1471 C CA . ASP A 1 188 ? 9.532 -7.104 -13.853 1.00 63.75 188 ASP A CA 1
ATOM 1472 C C . ASP A 1 188 ? 10.175 -6.223 -12.779 1.00 63.75 188 ASP A C 1
ATOM 1474 O O . ASP A 1 188 ? 9.596 -5.926 -11.731 1.00 63.75 188 ASP A O 1
ATOM 1478 N N . LEU A 1 189 ? 11.399 -5.784 -13.077 1.00 58.50 189 LEU A N 1
ATOM 1479 C CA . LEU A 1 189 ? 12.148 -4.846 -12.242 1.00 58.50 189 LEU A CA 1
ATOM 1480 C C . LEU A 1 189 ? 11.440 -3.491 -12.094 1.00 58.50 189 LEU A C 1
ATOM 1482 O O . LEU A 1 189 ? 11.870 -2.679 -11.279 1.00 58.50 189 LEU A O 1
ATOM 1486 N N . ARG A 1 190 ? 10.373 -3.205 -12.857 1.00 59.44 190 ARG A N 1
ATOM 1487 C CA . ARG A 1 190 ? 9.598 -1.962 -12.716 1.00 59.44 190 ARG A CA 1
ATOM 1488 C C . ARG A 1 190 ? 8.753 -1.969 -11.448 1.00 59.44 190 ARG A C 1
ATOM 1490 O O . ARG A 1 190 ? 8.507 -0.893 -10.921 1.00 59.44 190 ARG A O 1
ATOM 1497 N N . GLU A 1 191 ? 8.369 -3.146 -10.954 1.00 58.38 191 GLU A N 1
ATOM 1498 C CA . GLU A 1 191 ? 7.444 -3.295 -9.826 1.00 58.38 191 GLU A CA 1
ATOM 1499 C C . GLU A 1 191 ? 8.129 -3.789 -8.545 1.00 58.38 191 GLU A C 1
ATOM 1501 O O . GLU A 1 191 ? 7.757 -3.361 -7.453 1.00 58.38 191 GLU A O 1
ATOM 1506 N N . TYR A 1 192 ? 9.145 -4.654 -8.663 1.00 62.41 192 TYR A N 1
ATOM 1507 C CA . TYR A 1 192 ? 9.839 -5.260 -7.525 1.00 62.41 192 TYR A CA 1
ATOM 1508 C C . TYR A 1 192 ? 11.358 -5.149 -7.652 1.00 62.41 192 TYR A C 1
ATOM 1510 O O . TYR A 1 192 ? 11.922 -5.314 -8.730 1.00 62.41 192 TYR A O 1
ATOM 1518 N N . ASP A 1 193 ? 12.019 -4.919 -6.523 1.00 61.94 193 ASP A N 1
ATOM 1519 C CA . ASP A 1 193 ? 13.469 -5.036 -6.376 1.00 61.94 193 ASP A CA 1
ATOM 1520 C C . ASP A 1 193 ? 13.741 -6.062 -5.265 1.00 61.94 193 ASP A C 1
ATOM 1522 O O . ASP A 1 193 ? 13.065 -6.070 -4.240 1.00 61.94 193 ASP A O 1
ATOM 1526 N N . ILE A 1 194 ? 14.672 -6.988 -5.482 1.00 56.41 194 ILE A N 1
ATOM 1527 C CA . ILE A 1 194 ? 15.022 -8.036 -4.507 1.00 56.41 194 ILE A CA 1
ATOM 1528 C C . ILE A 1 194 ? 16.173 -7.626 -3.576 1.00 56.41 194 ILE A C 1
ATOM 1530 O O . ILE A 1 194 ? 16.422 -8.304 -2.582 1.00 56.41 194 ILE A O 1
ATOM 1534 N N . ARG A 1 195 ? 16.898 -6.550 -3.905 1.00 61.31 195 ARG A N 1
ATOM 1535 C CA . ARG A 1 195 ? 18.046 -6.028 -3.147 1.00 61.31 195 ARG A CA 1
ATOM 1536 C C . ARG A 1 195 ? 17.652 -4.812 -2.319 1.00 61.31 195 ARG A C 1
ATOM 1538 O O . ARG A 1 195 ? 18.064 -4.704 -1.168 1.00 61.31 195 ARG A O 1
ATOM 1545 N N . THR A 1 196 ? 16.835 -3.935 -2.893 1.00 68.00 196 THR A N 1
ATOM 1546 C CA . THR A 1 196 ? 16.464 -2.638 -2.313 1.00 68.00 196 THR A CA 1
ATOM 1547 C C . THR A 1 196 ? 14.960 -2.409 -2.412 1.00 68.00 196 THR A C 1
ATOM 1549 O O . THR A 1 196 ? 14.465 -1.744 -3.315 1.00 68.00 196 THR A O 1
ATOM 1552 N N . CYS A 1 197 ? 14.199 -2.966 -1.468 1.00 77.50 197 CYS A N 1
ATOM 1553 C CA . CYS A 1 197 ? 12.742 -2.855 -1.463 1.00 77.50 197 CYS A CA 1
ATOM 1554 C C . CYS A 1 197 ? 12.159 -2.536 -0.090 1.00 77.50 197 CYS A C 1
ATOM 1556 O O . CYS A 1 197 ? 12.745 -2.792 0.962 1.00 77.50 197 CYS A O 1
ATOM 1558 N N . ASN A 1 198 ? 10.961 -1.965 -0.113 1.00 76.88 198 ASN A N 1
ATOM 1559 C CA . ASN A 1 198 ? 10.174 -1.685 1.066 1.00 76.88 198 ASN A CA 1
ATOM 1560 C C . ASN A 1 198 ? 9.444 -2.958 1.506 1.00 76.88 198 ASN A C 1
ATOM 1562 O O . ASN A 1 198 ? 8.392 -3.320 0.967 1.00 76.88 198 ASN A O 1
ATOM 1566 N N . ASN A 1 199 ? 10.006 -3.649 2.495 1.00 76.81 199 ASN A N 1
ATOM 1567 C CA . ASN A 1 199 ? 9.379 -4.831 3.074 1.00 76.81 199 ASN A CA 1
ATOM 1568 C C . ASN A 1 199 ? 8.239 -4.462 4.030 1.00 76.81 199 ASN A C 1
ATOM 1570 O O . ASN A 1 199 ? 7.506 -5.368 4.416 1.00 76.81 199 ASN A O 1
ATOM 1574 N N . LEU A 1 200 ? 8.074 -3.184 4.412 1.00 72.06 200 LEU A N 1
ATOM 1575 C CA . LEU A 1 200 ? 7.199 -2.760 5.507 1.00 72.06 200 LEU A CA 1
ATOM 1576 C C . LEU A 1 200 ? 7.334 -3.716 6.692 1.00 72.06 200 LEU A C 1
ATOM 1578 O O . LEU A 1 200 ? 6.396 -4.489 6.941 1.00 72.06 200 LEU A O 1
ATOM 1582 N N . GLU A 1 201 ? 8.522 -3.803 7.305 1.00 60.25 201 GLU A N 1
ATOM 1583 C CA . GLU A 1 201 ? 8.747 -4.697 8.447 1.00 60.25 201 GLU A CA 1
ATOM 1584 C C . GLU A 1 201 ? 7.522 -4.690 9.355 1.00 60.25 201 GLU A C 1
ATOM 1586 O O . GLU A 1 201 ? 6.974 -3.633 9.679 1.00 60.25 201 GLU A O 1
ATOM 1591 N N . ARG A 1 202 ? 7.018 -5.895 9.666 1.00 51.16 202 ARG A N 1
ATOM 1592 C CA . ARG A 1 202 ? 5.886 -6.028 10.586 1.00 51.16 202 ARG A CA 1
ATOM 1593 C C . ARG A 1 202 ? 6.268 -5.226 11.832 1.00 51.16 202 ARG A C 1
ATOM 1595 O O . ARG A 1 202 ? 7.388 -5.446 12.295 1.00 51.16 202 ARG A O 1
ATOM 1602 N N . PRO A 1 203 ? 5.409 -4.320 12.342 1.00 43.88 203 PRO A N 1
ATOM 1603 C CA . PRO A 1 203 ? 5.737 -3.569 13.547 1.00 43.88 203 PRO A CA 1
ATOM 1604 C C . PRO A 1 203 ? 6.255 -4.557 14.592 1.00 43.88 203 PRO A C 1
ATOM 1606 O O . PRO A 1 203 ? 5.639 -5.612 14.789 1.00 43.88 203 PRO A O 1
ATOM 1609 N N . SER A 1 204 ? 7.439 -4.273 15.145 1.00 38.00 204 SER A N 1
ATOM 1610 C CA . SER A 1 204 ? 8.107 -5.179 16.072 1.00 38.00 204 SER A CA 1
ATOM 1611 C C . SER A 1 204 ? 7.135 -5.563 17.186 1.00 38.00 204 SER A C 1
ATOM 1613 O O . SER A 1 204 ? 6.257 -4.791 17.590 1.00 38.00 204 SER A O 1
ATOM 1615 N N . THR A 1 205 ? 7.267 -6.792 17.675 1.00 43.59 205 THR A N 1
ATOM 1616 C CA . THR A 1 205 ? 6.429 -7.363 18.737 1.00 43.59 205 THR A CA 1
ATOM 1617 C C . THR A 1 205 ? 6.427 -6.558 20.040 1.00 43.59 205 THR A C 1
ATOM 1619 O O . THR A 1 205 ? 5.646 -6.867 20.934 1.00 43.59 205 THR A O 1
ATOM 1622 N N . ASP A 1 206 ? 7.207 -5.483 20.129 1.00 42.44 206 ASP A N 1
ATOM 1623 C CA . ASP A 1 206 ? 7.208 -4.527 21.236 1.00 42.44 206 ASP A CA 1
ATOM 1624 C C . ASP A 1 206 ? 5.879 -3.759 21.369 1.00 42.44 206 ASP A C 1
ATOM 1626 O O . ASP A 1 206 ? 5.566 -3.270 22.450 1.00 42.44 206 ASP A O 1
ATOM 1630 N N . ASN A 1 207 ? 5.041 -3.738 20.321 1.00 43.47 207 ASN A N 1
ATOM 1631 C CA . ASN A 1 207 ? 3.680 -3.178 20.363 1.00 43.47 207 ASN A CA 1
ATOM 1632 C C . ASN A 1 207 ? 2.554 -4.229 20.275 1.00 43.47 207 ASN A C 1
ATOM 1634 O O . ASN A 1 207 ? 1.373 -3.880 20.274 1.00 43.47 207 ASN A O 1
ATOM 1638 N N . VAL A 1 208 ? 2.875 -5.529 20.249 1.00 46.22 208 VAL A N 1
ATOM 1639 C CA . VAL A 1 208 ? 1.856 -6.602 20.231 1.00 46.22 208 VAL A CA 1
ATOM 1640 C C . VAL A 1 208 ? 1.176 -6.764 21.598 1.00 46.22 208 VAL A C 1
ATOM 1642 O O . VAL A 1 208 ? 0.066 -7.290 21.680 1.00 46.22 208 VAL A O 1
ATOM 1645 N N . ASN A 1 209 ? 1.748 -6.200 22.665 1.00 37.84 209 ASN A N 1
ATOM 1646 C CA . ASN A 1 209 ? 1.126 -6.173 23.993 1.00 37.84 209 ASN A CA 1
ATOM 1647 C C . ASN A 1 209 ? -0.092 -5.233 24.101 1.00 37.84 209 ASN A C 1
ATOM 1649 O O . ASN A 1 209 ? -0.806 -5.297 25.096 1.00 37.84 209 ASN A O 1
ATOM 1653 N N . ALA A 1 210 ? -0.377 -4.404 23.088 1.00 41.09 210 ALA A N 1
ATOM 1654 C CA . ALA A 1 210 ? -1.578 -3.561 23.060 1.00 41.09 210 ALA A CA 1
ATOM 1655 C C . ALA A 1 210 ? -2.752 -4.169 22.262 1.00 41.09 210 ALA A C 1
ATOM 1657 O O . ALA A 1 210 ? -3.869 -3.667 22.354 1.00 41.09 210 ALA A O 1
ATOM 1658 N N . LEU A 1 211 ? -2.531 -5.257 21.507 1.00 41.19 211 LEU A N 1
ATOM 1659 C CA . LEU A 1 211 ? -3.557 -5.887 20.657 1.00 41.19 211 LEU A CA 1
ATOM 1660 C C . LEU A 1 211 ? -3.741 -7.399 20.903 1.00 41.19 211 LEU A C 1
ATOM 1662 O O . LEU A 1 211 ? -4.372 -8.082 20.102 1.00 41.19 211 LEU A O 1
ATOM 1666 N N . SER A 1 212 ? -3.199 -7.933 22.004 1.00 38.25 212 SER A N 1
ATOM 1667 C CA . SER A 1 212 ? -3.221 -9.367 22.346 1.00 38.25 212 SER A CA 1
ATOM 1668 C C . SER A 1 212 ? -3.976 -9.694 23.643 1.00 38.25 212 SER A C 1
ATOM 1670 O O . SER A 1 212 ? -3.571 -10.562 24.411 1.00 38.25 212 SER A O 1
ATOM 1672 N N . SER A 1 213 ? -5.139 -9.076 23.877 1.00 35.97 213 SER A N 1
ATOM 1673 C CA . SER A 1 213 ? -6.093 -9.581 24.885 1.00 35.97 213 SER A CA 1
ATOM 1674 C C . SER A 1 213 ? -6.967 -10.746 24.387 1.00 35.97 213 SER A C 1
ATOM 1676 O O . SER A 1 213 ? -7.866 -11.185 25.100 1.00 35.97 213 SER A O 1
ATOM 1678 N N . ALA A 1 214 ? -6.683 -11.311 23.208 1.00 35.03 214 ALA A N 1
ATOM 1679 C CA . ALA A 1 214 ? -7.249 -12.585 22.773 1.00 35.03 214 ALA A CA 1
ATOM 1680 C C . ALA A 1 214 ? -6.181 -13.682 22.888 1.00 35.03 214 ALA A C 1
ATOM 1682 O O . ALA A 1 214 ? -5.284 -13.820 22.058 1.00 35.03 214 ALA A O 1
ATOM 1683 N N . SER A 1 215 ? -6.281 -14.435 23.976 1.00 41.09 215 SER A N 1
ATOM 1684 C CA . SER A 1 215 ? -5.504 -15.626 24.286 1.00 41.09 215 SER A CA 1
ATOM 1685 C C . SER A 1 215 ? -5.455 -16.621 23.117 1.00 41.09 215 SER A C 1
ATOM 1687 O O . SER A 1 215 ? -6.481 -17.025 22.572 1.00 41.09 215 SER A O 1
ATOM 1689 N N . SER A 1 216 ? -4.254 -17.096 22.778 1.00 33.50 216 SER A N 1
ATOM 1690 C CA . SER A 1 216 ? -4.082 -18.371 22.075 1.00 33.50 216 SER A CA 1
ATOM 1691 C C . SER A 1 216 ? -3.086 -19.263 22.817 1.00 33.50 216 SER A C 1
ATOM 1693 O O . SER A 1 216 ? -2.078 -18.756 23.316 1.00 33.50 216 SER A O 1
ATOM 1695 N N . PRO A 1 217 ? -3.363 -20.576 22.934 1.00 38.97 217 PRO A N 1
ATOM 1696 C CA . PRO A 1 217 ? -2.544 -21.498 23.706 1.00 38.97 217 PRO A CA 1
ATOM 1697 C C . PRO A 1 217 ? -1.276 -21.880 22.937 1.00 38.97 217 PRO A C 1
ATOM 1699 O O . PRO A 1 217 ? -1.283 -22.025 21.714 1.00 38.97 217 PRO A O 1
ATOM 1702 N N . ALA A 1 218 ? -0.189 -22.080 23.678 1.00 33.97 218 ALA A N 1
ATOM 1703 C CA . ALA A 1 218 ? 1.080 -22.567 23.157 1.00 33.97 218 ALA A CA 1
ATOM 1704 C C . ALA A 1 218 ? 0.916 -23.916 22.426 1.00 33.97 218 ALA A C 1
ATOM 1706 O O . ALA A 1 218 ? 0.310 -24.847 22.956 1.00 33.97 218 ALA A O 1
ATOM 1707 N N . CYS A 1 219 ? 1.498 -24.040 21.228 1.00 28.47 219 CYS A N 1
ATOM 1708 C CA . CYS A 1 219 ? 1.652 -25.335 20.564 1.00 28.47 219 CYS A CA 1
ATOM 1709 C C . CYS A 1 219 ? 2.728 -26.173 21.284 1.00 28.47 219 CYS A C 1
ATOM 1711 O O . CYS A 1 219 ? 3.833 -25.667 21.505 1.00 28.47 219 CYS A O 1
ATOM 1713 N N . PRO A 1 220 ? 2.453 -27.443 21.632 1.00 38.16 220 PRO A N 1
ATOM 1714 C CA . PRO A 1 220 ? 3.456 -28.342 22.183 1.00 38.16 220 PRO A CA 1
ATOM 1715 C C . PRO A 1 220 ? 4.459 -28.770 21.103 1.00 38.16 220 PRO A C 1
ATOM 1717 O O . PRO A 1 220 ? 4.107 -28.986 19.942 1.00 38.16 220 PRO A O 1
ATOM 1720 N N . ARG A 1 221 ? 5.725 -28.865 21.515 1.00 38.00 221 ARG A N 1
ATOM 1721 C CA . ARG A 1 221 ? 6.858 -29.331 20.706 1.00 38.00 221 ARG A CA 1
ATOM 1722 C C . ARG A 1 221 ? 6.591 -30.743 20.168 1.00 38.00 221 ARG A C 1
ATOM 1724 O O . ARG A 1 221 ? 6.186 -31.609 20.941 1.00 38.00 221 ARG A O 1
ATOM 1731 N N . CYS A 1 222 ? 6.832 -30.943 18.871 1.00 39.25 222 CYS A N 1
ATOM 1732 C CA . CYS A 1 222 ? 7.026 -32.266 18.273 1.00 39.25 222 CYS A CA 1
ATOM 1733 C C . CYS A 1 222 ? 8.468 -32.725 18.496 1.00 39.25 222 CYS A C 1
ATOM 1735 O O . CYS A 1 222 ? 9.359 -31.842 18.476 1.00 39.25 222 CYS A O 1
#

Secondary structure (DSSP, 8-state):
--------------------------EEEE-HHHHHHHHT--TTT-TTTTT--S-EEEE-S-BTTTTB--TT-HHHHHHHHHHHHHHHTTS-HHHH-SS--HHHHHHHHHHHHHHHHSEEEPSSS---TTB-TTTHHHH-TT---SS-----TTPPPTTEEEEPHHHHHHHHHHS-GGG---PPPTT-TTTB-SSSEE---PPPGGGGGGS--S--PPPPP-

Nearest PDB structures (foldseek):
  7mwa-assembly1_A  TM=1.852E-01  e=9.996E+00  Acinetobacter baumannii ATCC 19606 = CIP 70.34 = JCM 6841